Protein AF-A0A969D974-F1 (afdb_monomer)

Structure (mmCIF, N/CA/C/O backbone):
data_AF-A0A969D974-F1
#
_entry.id   AF-A0A969D974-F1
#
loop_
_atom_site.group_PDB
_atom_site.id
_atom_site.type_symbol
_atom_site.label_atom_id
_atom_site.label_alt_id
_atom_site.label_comp_id
_atom_site.label_asym_id
_atom_site.label_entity_id
_atom_site.label_seq_id
_atom_site.pdbx_PDB_ins_code
_atom_site.Cartn_x
_atom_site.Cartn_y
_atom_site.Cartn_z
_atom_site.occupancy
_atom_site.B_iso_or_equiv
_atom_site.auth_seq_id
_atom_site.auth_comp_id
_atom_site.auth_asym_id
_atom_site.auth_atom_id
_atom_site.pdbx_PDB_model_num
ATOM 1 N N . MET A 1 1 ? -6.755 -34.402 4.833 1.00 29.31 1 MET A N 1
ATOM 2 C CA . MET A 1 1 ? -7.052 -33.433 3.759 1.00 29.31 1 MET A CA 1
ATOM 3 C C . MET A 1 1 ? -7.904 -32.326 4.357 1.00 29.31 1 MET A C 1
ATOM 5 O O . MET A 1 1 ? -9.079 -32.544 4.607 1.00 29.31 1 MET A O 1
ATOM 9 N N . THR A 1 2 ? -7.303 -31.191 4.706 1.00 33.00 2 THR A N 1
ATOM 10 C CA . THR A 1 2 ? -8.016 -30.021 5.233 1.00 33.00 2 THR A CA 1
ATOM 11 C C . THR A 1 2 ? -8.574 -29.228 4.059 1.00 33.00 2 THR A C 1
ATOM 13 O O . THR A 1 2 ? -7.845 -28.552 3.340 1.00 33.00 2 THR A O 1
ATOM 16 N N . THR A 1 3 ? -9.877 -29.352 3.826 1.00 35.38 3 THR A N 1
ATOM 17 C CA . THR A 1 3 ? -10.608 -28.510 2.880 1.00 35.38 3 THR A CA 1
ATOM 18 C C . THR A 1 3 ? -10.554 -27.065 3.371 1.00 35.38 3 THR A C 1
ATOM 20 O O . THR A 1 3 ? -11.213 -26.712 4.349 1.00 35.38 3 THR A O 1
ATOM 23 N N . LEU A 1 4 ? -9.742 -26.233 2.715 1.00 35.84 4 LEU A N 1
ATOM 24 C CA . LEU A 1 4 ? -9.825 -24.778 2.840 1.00 35.84 4 LEU A CA 1
ATOM 25 C C . LEU A 1 4 ? -11.260 -24.363 2.492 1.00 35.84 4 LEU A C 1
ATOM 27 O O . LEU A 1 4 ? -11.732 -24.652 1.393 1.00 35.84 4 LEU A O 1
ATOM 31 N N . SER A 1 5 ? -11.961 -23.745 3.450 1.00 46.03 5 SER A N 1
ATOM 32 C CA . SER A 1 5 ? -13.340 -23.275 3.276 1.00 46.03 5 SER A CA 1
ATOM 33 C C . SER A 1 5 ? -13.453 -22.428 2.003 1.00 46.03 5 SER A C 1
ATOM 35 O O . SER A 1 5 ? -12.646 -21.523 1.770 1.00 46.03 5 SER A O 1
ATOM 37 N N . SER A 1 6 ? -14.475 -22.699 1.188 1.00 43.22 6 SER A N 1
ATOM 38 C CA . SER A 1 6 ? -14.829 -21.930 -0.012 1.00 43.22 6 SER A CA 1
ATOM 39 C C . SER A 1 6 ? -14.975 -20.427 0.252 1.00 43.22 6 SER A C 1
ATOM 41 O O . SER A 1 6 ? -14.781 -19.621 -0.658 1.00 43.22 6 SER A O 1
ATOM 43 N N . ASP A 1 7 ? -15.255 -20.042 1.498 1.00 39.34 7 ASP A N 1
ATOM 44 C CA . ASP A 1 7 ? -15.384 -18.649 1.917 1.00 39.34 7 ASP A CA 1
ATOM 45 C C . ASP A 1 7 ? -14.026 -17.971 2.081 1.00 39.34 7 ASP A C 1
ATOM 47 O O . ASP A 1 7 ? -13.895 -16.795 1.767 1.00 39.34 7 ASP A O 1
ATOM 51 N N . TYR A 1 8 ? -12.986 -18.709 2.475 1.00 39.62 8 TYR A N 1
ATOM 52 C CA . TYR A 1 8 ? -11.615 -18.199 2.522 1.00 39.62 8 TYR A CA 1
ATOM 53 C C . TYR A 1 8 ? -11.057 -17.970 1.109 1.00 39.62 8 TYR A C 1
ATOM 55 O O . TYR A 1 8 ? -10.414 -16.953 0.854 1.00 39.62 8 TYR A O 1
ATOM 63 N N . LEU A 1 9 ? -11.374 -18.860 0.160 1.00 39.12 9 LEU A N 1
ATOM 64 C CA . LEU A 1 9 ? -11.001 -18.705 -1.252 1.00 39.12 9 LEU A CA 1
ATOM 65 C C . LEU A 1 9 ? -11.771 -17.566 -1.945 1.00 39.12 9 LEU A C 1
ATOM 67 O O . LEU A 1 9 ? -11.155 -16.777 -2.661 1.00 39.12 9 LEU A O 1
ATOM 71 N N . ARG A 1 10 ? -13.077 -17.399 -1.676 1.00 40.22 10 ARG A N 1
ATOM 72 C CA . ARG A 1 10 ? -13.838 -16.211 -2.118 1.00 40.22 10 ARG A CA 1
ATOM 73 C C . ARG A 1 10 ? -13.353 -14.931 -1.451 1.00 40.22 10 ARG A C 1
ATOM 75 O O . ARG A 1 10 ? -13.295 -13.894 -2.104 1.00 40.22 10 ARG A O 1
ATOM 82 N N . MET A 1 11 ? -12.973 -14.995 -0.177 1.00 44.12 11 MET A N 1
ATOM 83 C CA . MET A 1 11 ? -12.395 -13.863 0.535 1.00 44.12 11 MET A CA 1
ATOM 84 C C . MET A 1 11 ? -11.094 -13.438 -0.150 1.00 44.12 11 MET A C 1
ATOM 86 O O . MET A 1 11 ? -10.990 -12.270 -0.496 1.00 44.12 11 MET A O 1
ATOM 90 N N . ILE A 1 12 ? -10.175 -14.358 -0.465 1.00 41.50 12 ILE A N 1
ATOM 91 C CA . ILE A 1 12 ? -8.932 -14.064 -1.206 1.00 41.50 12 ILE A CA 1
ATOM 92 C C . ILE A 1 12 ? -9.205 -13.511 -2.614 1.00 41.50 12 ILE A C 1
ATOM 94 O O . ILE A 1 12 ? -8.590 -12.524 -3.007 1.00 41.50 12 ILE A O 1
ATOM 98 N N . GLN A 1 13 ? -10.171 -14.057 -3.357 1.00 46.53 13 GLN A N 1
ATOM 99 C CA . GLN A 1 13 ? -10.555 -13.510 -4.669 1.00 46.53 13 GLN A CA 1
ATOM 100 C C . GLN A 1 13 ? -11.242 -12.132 -4.578 1.00 46.53 13 GLN A C 1
ATOM 102 O O . GLN A 1 13 ? -11.202 -11.362 -5.532 1.00 46.53 13 GLN A O 1
ATOM 107 N N . SER A 1 14 ? -11.819 -11.780 -3.424 1.00 53.25 14 SER A N 1
ATOM 108 C CA . SER A 1 14 ? -12.391 -10.452 -3.147 1.00 53.25 14 SER A CA 1
ATOM 109 C C . SER A 1 14 ? -11.388 -9.432 -2.581 1.00 53.25 14 SER A C 1
ATOM 111 O O . SER A 1 14 ? -11.767 -8.297 -2.289 1.00 53.25 14 SER A O 1
ATOM 113 N N . GLN A 1 15 ? -10.119 -9.812 -2.380 1.00 67.38 15 GLN A N 1
ATOM 114 C CA . GLN A 1 15 ? -9.146 -8.998 -1.639 1.00 67.38 15 GLN A CA 1
ATOM 115 C C . GLN A 1 15 ? -8.393 -7.967 -2.474 1.00 67.38 15 GLN A C 1
ATOM 117 O O . GLN A 1 15 ? -7.715 -7.135 -1.878 1.00 67.38 15 GLN A O 1
ATOM 122 N N . HIS A 1 16 ? -8.503 -7.972 -3.802 1.00 79.50 16 HIS A N 1
ATOM 123 C CA . HIS A 1 16 ? -7.844 -6.985 -4.656 1.00 79.50 16 HIS A CA 1
ATOM 124 C C . HIS A 1 16 ? -8.739 -6.560 -5.824 1.00 79.50 16 HIS A C 1
ATOM 126 O O . HIS A 1 16 ? -9.583 -7.312 -6.299 1.00 79.50 16 HIS A O 1
ATOM 132 N N . SER A 1 17 ? -8.525 -5.346 -6.318 1.00 87.56 17 SER A N 1
ATOM 133 C CA . SER A 1 17 ? -9.203 -4.770 -7.482 1.00 87.56 17 SER A CA 1
ATOM 134 C C . SER A 1 17 ? -8.244 -4.552 -8.659 1.00 87.56 17 SER A C 1
ATOM 136 O O . SER A 1 17 ? -8.507 -3.709 -9.516 1.00 87.56 17 SER A O 1
ATOM 138 N N . LEU A 1 18 ? -7.095 -5.241 -8.663 1.00 85.88 18 LEU A N 1
ATOM 139 C CA . LEU A 1 18 ? -6.148 -5.218 -9.779 1.00 85.88 18 LEU A CA 1
ATOM 140 C C . LEU A 1 18 ? -6.769 -5.824 -11.035 1.00 85.88 18 LEU A C 1
ATOM 142 O O . LEU A 1 18 ? -7.330 -6.918 -10.996 1.00 85.88 18 LEU A O 1
ATOM 146 N N . GLN A 1 19 ? -6.612 -5.120 -12.150 1.00 86.12 19 GLN A N 1
ATOM 147 C CA . GLN A 1 19 ? -7.017 -5.566 -13.479 1.00 86.12 19 GLN A CA 1
ATOM 148 C C . GLN A 1 19 ? -5.792 -5.847 -14.360 1.00 86.12 19 GLN A C 1
ATOM 150 O O . GLN A 1 19 ? -4.674 -5.440 -14.043 1.00 86.12 19 GLN A O 1
ATOM 155 N N . GLY A 1 20 ? -5.999 -6.494 -15.513 1.00 79.56 20 GLY A N 1
ATOM 156 C CA . GLY A 1 20 ? -4.931 -6.760 -16.491 1.00 79.56 20 GLY A CA 1
ATOM 157 C C . GLY A 1 20 ? -4.148 -5.505 -16.901 1.00 79.56 20 GLY A C 1
ATOM 158 O O . GLY A 1 20 ? -2.925 -5.543 -17.008 1.00 79.56 20 GLY A O 1
ATOM 159 N N . ALA A 1 21 ? -4.834 -4.367 -17.040 1.00 85.69 21 ALA A N 1
ATOM 160 C CA . ALA A 1 21 ? -4.200 -3.084 -17.340 1.00 85.69 21 ALA A CA 1
ATOM 161 C C . ALA A 1 21 ? -3.277 -2.587 -16.210 1.00 85.69 21 ALA A C 1
ATOM 163 O O . ALA A 1 21 ? -2.243 -1.984 -16.487 1.00 85.69 21 ALA A O 1
ATOM 164 N N . ASP A 1 22 ? -3.609 -2.869 -14.946 1.00 88.25 22 ASP A N 1
ATOM 165 C CA . ASP A 1 22 ? -2.771 -2.496 -13.801 1.00 88.25 22 ASP A CA 1
ATOM 166 C C . ASP A 1 22 ? -1.484 -3.329 -13.765 1.00 88.25 22 ASP A C 1
ATOM 168 O O . ASP A 1 22 ? -0.401 -2.795 -13.529 1.00 88.25 22 ASP A O 1
ATOM 172 N N . LEU A 1 23 ? -1.601 -4.631 -14.053 1.00 86.94 23 LEU A N 1
ATOM 173 C CA . LEU A 1 23 ? -0.469 -5.552 -14.181 1.00 86.94 23 LEU A CA 1
ATOM 174 C C . LEU A 1 23 ? 0.486 -5.092 -15.290 1.00 86.94 23 LEU A C 1
ATOM 176 O O . LEU A 1 23 ? 1.688 -4.948 -15.058 1.00 86.94 23 LEU A O 1
ATOM 180 N N . ALA A 1 24 ? -0.060 -4.803 -16.475 1.00 86.19 24 ALA A N 1
ATOM 181 C CA . ALA A 1 24 ? 0.709 -4.307 -17.611 1.00 86.19 24 ALA A CA 1
ATOM 182 C C . ALA A 1 24 ? 1.398 -2.971 -17.296 1.00 86.19 24 ALA A C 1
ATOM 184 O O . ALA A 1 24 ? 2.574 -2.797 -17.615 1.00 86.19 24 ALA A O 1
ATOM 185 N N . LEU A 1 25 ? 0.705 -2.053 -16.611 1.00 91.12 25 LEU A N 1
ATOM 186 C CA . LEU A 1 25 ? 1.273 -0.770 -16.204 1.00 91.12 25 LEU A CA 1
ATOM 187 C C . LEU A 1 25 ? 2.447 -0.945 -15.233 1.00 91.12 25 LEU A C 1
ATOM 189 O O . LEU A 1 25 ? 3.483 -0.320 -15.427 1.00 91.12 25 LEU A O 1
ATOM 193 N N . ILE A 1 26 ? 2.334 -1.809 -14.221 1.00 91.06 26 ILE A N 1
ATOM 194 C CA . ILE A 1 26 ? 3.439 -2.077 -13.283 1.00 91.06 26 ILE A CA 1
ATOM 195 C C . ILE A 1 26 ? 4.645 -2.676 -14.017 1.00 91.06 26 ILE A C 1
ATOM 197 O O . ILE A 1 26 ? 5.776 -2.260 -13.769 1.00 91.06 26 ILE A O 1
ATOM 201 N N . CYS A 1 27 ? 4.415 -3.602 -14.953 1.00 89.81 27 CYS A N 1
ATOM 202 C CA . CYS A 1 27 ? 5.487 -4.177 -15.767 1.00 89.81 27 CYS A CA 1
ATOM 203 C C . CYS A 1 27 ? 6.166 -3.114 -16.641 1.00 89.81 27 CYS A C 1
ATOM 205 O O . CYS A 1 27 ? 7.391 -3.059 -16.700 1.00 89.81 27 CYS A O 1
ATOM 207 N N . HIS A 1 28 ? 5.384 -2.238 -17.275 1.00 90.50 28 HIS A N 1
ATOM 208 C CA . HIS A 1 28 ? 5.914 -1.133 -18.069 1.00 90.50 28 HIS A CA 1
ATOM 209 C C . HIS A 1 28 ? 6.747 -0.167 -17.214 1.00 90.50 28 HIS A C 1
ATOM 211 O O . HIS A 1 28 ? 7.859 0.193 -17.591 1.00 90.50 28 HIS A O 1
ATOM 217 N N . LEU A 1 29 ? 6.252 0.205 -16.030 1.00 91.88 29 LEU A N 1
ATOM 218 C CA . LEU A 1 29 ? 6.981 1.064 -15.094 1.00 91.88 29 LEU A CA 1
ATOM 219 C C . LEU A 1 29 ? 8.310 0.437 -14.656 1.00 91.88 29 LEU A C 1
ATOM 221 O O . LEU A 1 29 ? 9.313 1.138 -14.575 1.00 91.88 29 LEU A O 1
ATOM 225 N N . ALA A 1 30 ? 8.341 -0.875 -14.423 1.00 89.69 30 ALA A N 1
ATOM 226 C CA . ALA A 1 30 ? 9.573 -1.584 -14.095 1.00 89.69 30 ALA A CA 1
ATOM 227 C C . ALA A 1 30 ? 10.590 -1.591 -15.247 1.00 89.69 30 ALA A C 1
ATOM 229 O O . ALA A 1 30 ? 11.791 -1.457 -15.009 1.00 89.69 30 ALA A O 1
ATOM 230 N N . GLN A 1 31 ? 10.121 -1.740 -16.489 1.00 86.81 31 GLN A N 1
ATOM 231 C CA . GLN A 1 31 ? 10.975 -1.696 -17.678 1.00 86.81 31 GLN A CA 1
ATOM 232 C C . GLN A 1 31 ? 11.602 -0.313 -17.876 1.00 86.81 31 GLN A C 1
ATOM 234 O O . GLN A 1 31 ? 12.786 -0.224 -18.182 1.00 86.81 31 GLN A O 1
ATOM 239 N N . VAL A 1 32 ? 10.833 0.760 -17.655 1.00 85.00 32 VAL A N 1
ATOM 240 C CA . VAL A 1 32 ? 11.334 2.145 -17.740 1.00 85.00 32 VAL A CA 1
ATOM 241 C C . VAL A 1 32 ? 12.456 2.406 -16.729 1.00 85.00 32 VAL A C 1
ATOM 243 O O . VAL A 1 32 ? 13.397 3.126 -17.044 1.00 85.00 32 VAL A O 1
ATOM 246 N N . GLU A 1 33 ? 12.400 1.785 -15.550 1.00 81.50 33 GLU A N 1
ATOM 247 C CA . GLU A 1 33 ? 13.450 1.879 -14.524 1.00 81.50 33 GLU A CA 1
ATOM 248 C C . GLU A 1 33 ? 14.662 0.966 -14.798 1.00 81.50 33 GLU A C 1
ATOM 250 O O . GLU A 1 33 ? 15.559 0.872 -13.965 1.00 81.50 33 GLU A O 1
ATOM 255 N N . GLY A 1 34 ? 14.705 0.267 -15.938 1.00 74.25 34 GLY A N 1
ATOM 256 C CA . GLY A 1 34 ? 15.829 -0.602 -16.296 1.00 74.25 34 GLY A CA 1
ATOM 257 C C . GLY A 1 34 ? 15.906 -1.884 -15.467 1.00 74.25 34 GLY A C 1
ATOM 258 O O . GLY A 1 34 ? 16.986 -2.453 -15.310 1.00 74.25 34 GLY A O 1
ATOM 259 N N . THR A 1 35 ? 14.778 -2.359 -14.926 1.00 71.19 35 THR A N 1
ATOM 260 C CA . THR A 1 35 ? 14.757 -3.612 -14.160 1.00 71.19 35 THR A CA 1
ATOM 261 C C . THR A 1 35 ? 15.228 -4.765 -15.068 1.00 71.19 35 THR A C 1
ATOM 263 O O . THR A 1 35 ? 14.584 -5.006 -16.091 1.00 71.19 35 THR A O 1
ATOM 266 N N . PRO A 1 36 ? 16.290 -5.522 -14.716 1.00 65.75 36 PRO A N 1
ATOM 267 C CA . PRO A 1 36 ? 16.976 -6.466 -15.616 1.00 65.75 36 PRO A CA 1
ATOM 268 C C . PRO A 1 36 ? 16.197 -7.768 -15.882 1.00 65.75 36 PRO A C 1
ATOM 270 O O . PRO A 1 36 ? 16.765 -8.796 -16.243 1.00 65.75 36 PRO A O 1
ATOM 273 N N . VAL A 1 37 ? 14.880 -7.768 -15.673 1.00 68.81 37 VAL A N 1
ATOM 274 C CA . VAL A 1 37 ? 14.045 -8.945 -15.891 1.00 68.81 37 VAL A CA 1
ATOM 275 C C . VAL A 1 37 ? 13.619 -8.976 -17.356 1.00 68.81 37 VAL A C 1
ATOM 277 O O . VAL A 1 37 ? 12.591 -8.419 -17.739 1.00 68.81 37 VAL A O 1
ATOM 280 N N . GLU A 1 38 ? 14.406 -9.672 -18.174 1.00 68.56 38 GLU A N 1
ATOM 281 C CA . GLU A 1 38 ? 14.012 -10.031 -19.539 1.00 68.56 38 GLU A CA 1
ATOM 282 C C . GLU A 1 38 ? 12.657 -10.748 -19.525 1.00 68.56 38 GLU A C 1
ATOM 284 O O . GLU A 1 38 ? 12.409 -11.604 -18.662 1.00 68.56 38 GLU A O 1
ATOM 289 N N . ASN A 1 39 ? 11.782 -10.371 -20.460 1.00 72.31 39 ASN A N 1
ATOM 290 C CA . ASN A 1 39 ? 10.409 -10.860 -20.587 1.00 72.31 39 ASN A CA 1
ATOM 291 C C . ASN A 1 39 ? 9.594 -10.767 -19.285 1.00 72.31 39 ASN A C 1
ATOM 293 O O . ASN A 1 39 ? 8.842 -11.677 -18.937 1.00 72.31 39 ASN A O 1
ATOM 297 N N . LEU A 1 40 ? 9.732 -9.653 -18.551 1.00 78.19 40 LEU A N 1
ATOM 298 C CA . LEU A 1 40 ? 9.031 -9.421 -17.283 1.00 78.19 40 LEU A CA 1
ATOM 299 C C . LEU A 1 40 ? 7.532 -9.737 -17.355 1.00 78.19 40 LEU A C 1
ATOM 301 O O . LEU A 1 40 ? 7.012 -10.373 -16.446 1.00 78.19 40 LEU A O 1
ATOM 305 N N . LEU A 1 41 ? 6.848 -9.341 -18.432 1.00 74.50 41 LEU A N 1
ATOM 306 C CA . LEU A 1 41 ? 5.412 -9.587 -18.569 1.00 74.50 41 LEU A CA 1
ATOM 307 C C . LEU A 1 41 ? 5.080 -11.088 -18.637 1.00 74.50 41 LEU A C 1
ATOM 309 O O . LEU A 1 41 ? 4.156 -11.532 -17.961 1.00 74.50 41 LEU A O 1
ATOM 313 N N . GLU A 1 42 ? 5.853 -11.871 -19.391 1.00 74.00 42 GLU A N 1
ATOM 314 C CA . GLU A 1 42 ? 5.687 -13.330 -19.487 1.00 74.00 42 GLU A CA 1
ATOM 315 C C . GLU A 1 42 ? 6.005 -14.003 -18.148 1.00 74.00 42 GLU A C 1
ATOM 317 O O . GLU A 1 42 ? 5.279 -14.882 -17.689 1.00 74.00 42 GLU A O 1
ATOM 322 N N . LYS A 1 43 ? 7.051 -13.537 -17.455 1.00 77.50 43 LYS A N 1
ATOM 323 C CA . LYS A 1 43 ? 7.405 -14.047 -16.125 1.00 77.50 43 LYS A CA 1
ATOM 324 C C . LYS A 1 43 ? 6.322 -13.751 -15.091 1.00 77.50 43 LYS A C 1
ATOM 326 O O . LYS A 1 43 ? 5.969 -14.648 -14.329 1.00 77.50 43 LYS A O 1
ATOM 331 N N . VAL A 1 44 ? 5.754 -12.544 -15.092 1.00 79.75 44 VAL A N 1
ATOM 332 C CA . VAL A 1 44 ? 4.686 -12.135 -14.163 1.00 79.75 44 VAL A CA 1
ATOM 333 C C . VAL A 1 44 ? 3.438 -13.010 -14.306 1.00 79.75 44 VAL A C 1
ATOM 335 O O . VAL A 1 44 ? 2.779 -13.271 -13.304 1.00 79.75 44 VAL A O 1
ATOM 338 N N . GLN A 1 45 ? 3.140 -13.540 -15.497 1.00 78.19 45 GLN A N 1
ATOM 339 C CA . GLN A 1 45 ? 2.023 -14.480 -15.684 1.00 78.19 45 GLN A CA 1
ATOM 340 C C . GLN A 1 45 ? 2.201 -15.794 -14.907 1.00 78.19 45 GLN A C 1
ATOM 342 O O . GLN A 1 45 ? 1.214 -16.420 -14.528 1.00 78.19 45 GLN A O 1
ATOM 347 N N . SER A 1 46 ? 3.446 -16.203 -14.649 1.00 82.06 46 SER A N 1
ATOM 348 C CA . SER A 1 46 ? 3.761 -17.398 -13.852 1.00 82.06 46 SER A CA 1
ATOM 349 C C . SER A 1 46 ? 3.834 -17.130 -12.344 1.00 82.06 46 SER A C 1
ATOM 351 O O . SER A 1 46 ? 3.927 -18.066 -11.548 1.00 82.06 46 SER A O 1
ATOM 353 N N . TRP A 1 47 ? 3.824 -15.859 -11.932 1.00 82.75 47 TRP A N 1
ATOM 354 C CA . TRP A 1 47 ? 3.994 -15.486 -10.535 1.00 82.75 47 TRP A CA 1
ATOM 355 C C . TRP A 1 47 ? 2.717 -15.684 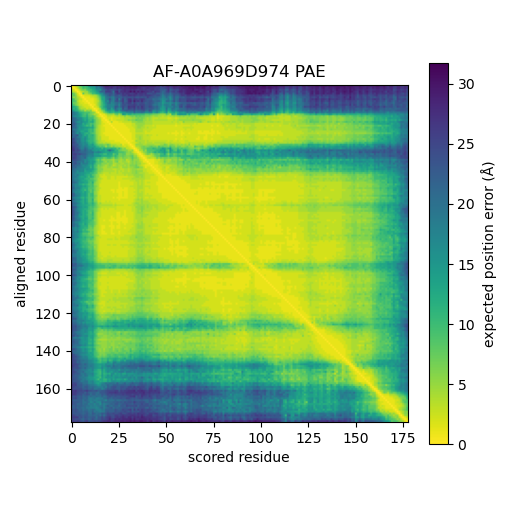-9.733 1.00 82.75 47 TRP A C 1
ATOM 357 O O . TRP A 1 47 ? 1.602 -15.407 -10.171 1.00 82.75 47 TRP A O 1
ATOM 367 N N . ARG A 1 48 ? 2.905 -16.086 -8.479 1.00 87.06 48 ARG A N 1
ATOM 368 C CA . ARG A 1 48 ? 1.854 -16.001 -7.468 1.00 87.06 48 ARG A CA 1
ATOM 369 C C . ARG A 1 48 ? 1.610 -14.537 -7.107 1.00 87.06 48 ARG A C 1
ATOM 371 O O . ARG A 1 48 ? 2.511 -13.700 -7.195 1.00 87.06 48 ARG A O 1
ATOM 378 N N . PHE A 1 49 ? 0.405 -14.239 -6.630 1.00 86.62 49 PHE A N 1
ATOM 379 C CA . PHE A 1 49 ? 0.010 -12.886 -6.236 1.00 86.62 49 PHE A CA 1
ATOM 380 C C . PHE A 1 49 ? 0.996 -12.249 -5.242 1.00 86.62 49 PHE A C 1
ATOM 382 O O . PHE A 1 49 ? 1.374 -11.090 -5.396 1.00 86.62 49 PHE A O 1
ATOM 389 N N . GLU A 1 50 ? 1.475 -13.011 -4.258 1.00 88.38 50 GLU A N 1
ATOM 390 C CA . GLU A 1 50 ? 2.410 -12.530 -3.239 1.00 88.38 50 GLU A CA 1
ATOM 391 C C . GLU A 1 50 ? 3.776 -12.163 -3.828 1.00 88.38 50 GLU A C 1
ATOM 393 O O . GLU A 1 50 ? 4.396 -11.196 -3.388 1.00 88.38 50 GLU A O 1
ATOM 398 N N . GLN A 1 51 ? 4.231 -12.903 -4.844 1.00 89.00 51 GLN A N 1
ATOM 399 C CA . GLN A 1 51 ? 5.477 -12.606 -5.553 1.00 89.00 51 GLN A CA 1
ATOM 400 C C . GLN A 1 51 ? 5.338 -11.300 -6.337 1.00 89.00 51 GLN A C 1
ATOM 402 O O . GLN A 1 51 ? 6.202 -10.429 -6.244 1.00 89.00 51 GLN A O 1
ATOM 407 N N . PHE A 1 52 ? 4.214 -11.120 -7.035 1.00 90.44 52 PHE A N 1
ATOM 408 C CA . PHE A 1 52 ? 3.931 -9.889 -7.769 1.00 90.44 52 PHE A CA 1
ATOM 409 C C . PHE A 1 52 ? 3.763 -8.669 -6.851 1.00 90.44 52 PHE A C 1
ATOM 411 O O . PHE A 1 52 ? 4.291 -7.590 -7.133 1.00 90.44 52 PHE A O 1
ATOM 418 N N . LEU A 1 53 ? 3.090 -8.836 -5.711 1.00 93.44 53 LEU A N 1
ATOM 419 C CA . LEU A 1 53 ? 3.006 -7.812 -4.671 1.00 93.44 53 LEU A CA 1
ATOM 420 C C . LEU A 1 53 ? 4.397 -7.464 -4.122 1.00 93.44 53 LEU A C 1
ATOM 422 O O . LEU A 1 53 ? 4.738 -6.286 -4.030 1.00 93.44 53 LEU A O 1
ATOM 426 N N . GLY A 1 54 ? 5.211 -8.470 -3.790 1.00 94.00 54 GLY A N 1
ATOM 427 C CA . GLY A 1 54 ? 6.576 -8.278 -3.300 1.00 94.00 54 GLY A CA 1
ATOM 428 C C . GLY A 1 54 ? 7.444 -7.502 -4.289 1.00 94.00 54 GLY A C 1
ATOM 429 O O . GLY A 1 54 ? 8.106 -6.541 -3.904 1.00 94.00 54 GLY A O 1
ATOM 430 N N . PHE A 1 55 ? 7.365 -7.852 -5.572 1.00 93.69 55 PHE A N 1
ATOM 431 C CA . PHE A 1 55 ? 8.025 -7.128 -6.654 1.00 93.69 55 PHE A CA 1
ATOM 432 C C . PHE A 1 55 ? 7.560 -5.671 -6.757 1.00 93.69 55 PHE A C 1
ATOM 434 O O . PHE A 1 55 ? 8.381 -4.758 -6.795 1.00 93.69 55 PHE A O 1
ATOM 441 N N . THR A 1 56 ? 6.247 -5.437 -6.749 1.00 95.62 56 THR A N 1
ATOM 442 C CA . THR A 1 56 ? 5.678 -4.085 -6.859 1.00 95.62 56 THR A CA 1
ATOM 443 C C . THR A 1 56 ? 6.107 -3.202 -5.686 1.00 95.62 56 THR A C 1
ATOM 445 O O . THR A 1 56 ? 6.454 -2.035 -5.872 1.00 95.62 56 THR A O 1
ATOM 448 N N . LEU A 1 57 ? 6.117 -3.757 -4.470 1.00 97.12 57 LEU A N 1
ATOM 449 C CA . LEU A 1 57 ? 6.588 -3.068 -3.270 1.00 97.12 57 LEU A CA 1
ATOM 450 C C . LEU A 1 57 ? 8.088 -2.789 -3.323 1.00 97.12 57 LEU A C 1
ATOM 452 O O . LEU A 1 57 ? 8.505 -1.694 -2.952 1.00 97.12 57 LEU A O 1
ATOM 456 N N . HIS A 1 58 ? 8.884 -3.751 -3.795 1.00 95.62 58 HIS A N 1
ATOM 457 C CA . HIS A 1 58 ? 10.312 -3.558 -4.007 1.00 95.62 58 HIS A CA 1
ATOM 458 C C . HIS A 1 58 ? 10.548 -2.387 -4.962 1.00 95.62 58 HIS A C 1
ATOM 460 O O . HIS A 1 58 ? 11.189 -1.420 -4.564 1.00 95.62 58 HIS A O 1
ATOM 466 N N . LEU A 1 59 ? 9.930 -2.411 -6.147 1.00 95.00 59 LEU A N 1
ATOM 467 C CA . LEU A 1 59 ? 10.037 -1.340 -7.135 1.00 95.00 59 LEU A CA 1
ATOM 468 C C . LEU A 1 59 ? 9.594 0.014 -6.567 1.00 95.00 59 LEU A C 1
ATOM 470 O O . LEU A 1 59 ? 10.259 1.017 -6.786 1.00 95.00 59 LEU A O 1
ATOM 474 N N . PHE A 1 60 ? 8.503 0.063 -5.799 1.00 97.56 60 PHE A N 1
ATOM 475 C CA . PHE A 1 60 ? 8.041 1.294 -5.150 1.00 97.56 60 PHE A CA 1
ATOM 476 C C . PHE A 1 60 ? 9.078 1.883 -4.178 1.00 97.56 60 PHE A C 1
ATOM 478 O O . PHE A 1 60 ? 9.225 3.106 -4.095 1.00 97.56 60 PHE A O 1
ATOM 485 N N . ILE A 1 61 ? 9.789 1.028 -3.441 1.00 96.50 61 ILE A N 1
ATOM 486 C CA . ILE A 1 6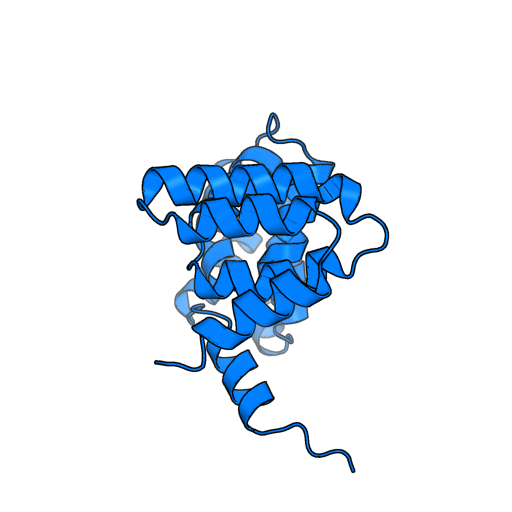1 ? 10.817 1.446 -2.485 1.00 96.50 61 ILE A CA 1
ATOM 487 C C . ILE A 1 61 ? 12.102 1.867 -3.210 1.00 96.50 61 ILE A C 1
ATOM 489 O O . ILE A 1 61 ? 12.700 2.869 -2.822 1.00 96.50 61 ILE A O 1
ATOM 493 N N . THR A 1 62 ? 12.522 1.119 -4.234 1.00 94.56 62 THR A N 1
ATOM 494 C CA . THR A 1 62 ? 13.863 1.231 -4.832 1.00 94.56 62 THR A CA 1
ATOM 495 C C . THR A 1 62 ? 13.940 2.079 -6.093 1.00 94.56 62 THR A C 1
ATOM 497 O O . THR A 1 62 ? 15.026 2.553 -6.401 1.00 94.56 62 THR A O 1
ATOM 500 N N . THR A 1 63 ? 12.824 2.319 -6.794 1.00 93.81 63 THR A N 1
ATOM 501 C CA . THR A 1 63 ? 12.788 3.206 -7.972 1.00 93.81 63 THR A CA 1
ATOM 502 C C . THR A 1 63 ? 13.415 4.555 -7.646 1.00 93.81 63 THR A C 1
ATOM 504 O O . THR A 1 63 ? 13.103 5.146 -6.608 1.00 93.81 63 THR A O 1
ATOM 507 N N . GLU A 1 64 ? 14.271 5.071 -8.523 1.00 92.12 64 GLU A N 1
ATOM 508 C CA . GLU A 1 64 ? 14.868 6.398 -8.351 1.00 92.12 64 GLU A CA 1
ATOM 509 C C . GLU A 1 64 ? 13.933 7.492 -8.872 1.00 92.12 64 GLU A C 1
ATOM 511 O O . GLU A 1 64 ? 13.920 8.607 -8.346 1.00 92.12 64 GLU A O 1
ATOM 516 N N . SER A 1 65 ? 13.067 7.159 -9.835 1.00 95.19 65 SER A N 1
ATOM 517 C CA . SER A 1 65 ? 12.113 8.087 -10.432 1.00 95.19 65 SER A CA 1
ATOM 518 C C . SER A 1 65 ? 10.958 8.446 -9.487 1.00 95.19 65 SER A C 1
ATOM 520 O O . SER A 1 65 ? 10.082 7.619 -9.191 1.00 95.19 65 SER A O 1
ATOM 522 N N . PRO A 1 66 ? 10.829 9.726 -9.078 1.00 95.12 66 PRO A N 1
ATOM 523 C CA . PRO A 1 66 ? 9.690 10.171 -8.277 1.00 95.12 66 PRO A CA 1
ATOM 524 C C . PRO A 1 66 ? 8.357 9.968 -9.005 1.00 95.12 66 PRO A C 1
ATOM 526 O O . PRO A 1 66 ? 7.337 9.674 -8.380 1.00 95.12 66 PRO A O 1
ATOM 529 N N . ARG A 1 67 ? 8.360 10.096 -10.339 1.00 96.06 67 ARG A N 1
ATOM 530 C CA . ARG A 1 67 ? 7.167 9.929 -11.173 1.00 96.06 67 ARG A CA 1
ATOM 531 C C . ARG A 1 67 ? 6.689 8.478 -11.176 1.00 96.06 67 ARG A C 1
ATOM 533 O O . ARG A 1 67 ? 5.484 8.254 -11.056 1.00 96.06 67 ARG A O 1
ATOM 540 N N . VAL A 1 68 ? 7.599 7.512 -11.304 1.00 95.31 68 VAL A N 1
ATOM 541 C CA . VAL A 1 68 ? 7.258 6.082 -11.231 1.00 95.31 68 VAL A CA 1
ATOM 542 C C . VAL A 1 68 ? 6.752 5.743 -9.835 1.00 95.31 68 VAL A C 1
ATOM 544 O O . VAL A 1 68 ? 5.672 5.168 -9.701 1.00 95.31 68 VAL A O 1
ATOM 547 N N . ARG A 1 69 ? 7.433 6.221 -8.788 1.00 97.00 69 ARG A N 1
ATOM 548 C CA . ARG A 1 69 ? 7.007 6.014 -7.398 1.00 97.00 69 ARG A CA 1
ATOM 549 C C . ARG A 1 69 ? 5.580 6.494 -7.128 1.00 97.00 69 ARG A C 1
ATOM 551 O O . ARG A 1 69 ? 4.799 5.788 -6.494 1.00 97.00 69 ARG A O 1
ATOM 558 N N . VAL A 1 70 ? 5.218 7.681 -7.621 1.00 97.88 70 VAL A N 1
ATOM 559 C CA . VAL A 1 70 ? 3.856 8.226 -7.487 1.00 97.88 70 VAL A CA 1
ATOM 560 C C . VAL A 1 70 ? 2.830 7.367 -8.226 1.00 97.88 70 VAL A C 1
ATOM 562 O O . VAL A 1 70 ? 1.725 7.180 -7.720 1.00 97.88 70 VAL A O 1
ATOM 565 N N . GLN A 1 71 ? 3.164 6.851 -9.411 1.00 97.19 71 GLN A N 1
ATOM 566 C CA . GLN A 1 71 ? 2.262 5.974 -10.161 1.00 97.19 71 GLN A CA 1
ATOM 567 C C . GLN A 1 71 ? 2.050 4.642 -9.440 1.00 97.19 71 GLN A C 1
ATOM 569 O O . GLN A 1 71 ? 0.905 4.239 -9.256 1.00 97.19 71 GLN A O 1
ATOM 574 N N . LEU A 1 72 ? 3.120 4.023 -8.937 1.00 97.38 72 LEU A N 1
ATOM 575 C CA . LEU A 1 72 ? 3.030 2.800 -8.139 1.00 97.38 72 LEU A CA 1
ATOM 576 C C . LEU A 1 72 ? 2.192 3.020 -6.877 1.00 97.38 72 LEU A C 1
ATOM 578 O O . LEU A 1 72 ? 1.280 2.242 -6.618 1.00 97.38 72 LEU A O 1
ATOM 582 N N . ALA A 1 73 ? 2.403 4.125 -6.154 1.00 97.88 73 ALA A N 1
ATOM 583 C CA . ALA A 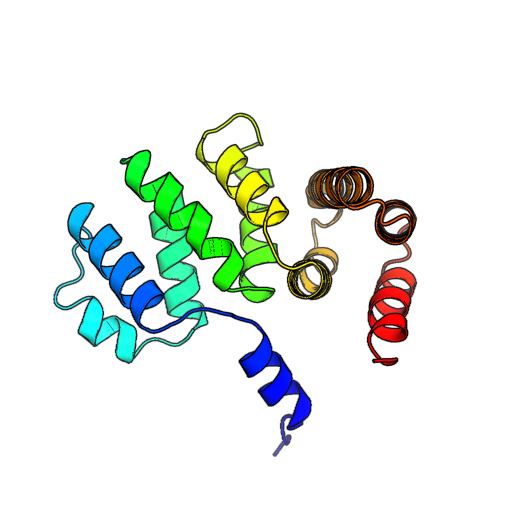1 73 ? 1.616 4.468 -4.967 1.00 97.88 73 ALA A CA 1
ATOM 584 C C . ALA A 1 73 ? 0.101 4.521 -5.241 1.00 97.88 73 ALA A C 1
ATOM 586 O O . ALA A 1 73 ? -0.699 4.100 -4.412 1.00 97.88 73 ALA A O 1
ATOM 587 N N . LYS A 1 74 ? -0.316 4.997 -6.421 1.00 97.19 74 LYS A N 1
ATOM 588 C CA . LYS A 1 74 ? -1.738 5.017 -6.811 1.00 97.19 74 LYS A CA 1
ATOM 589 C C . LYS A 1 74 ? -2.311 3.618 -7.059 1.00 97.19 74 LYS A C 1
ATOM 591 O O . LYS A 1 74 ? -3.520 3.438 -6.945 1.00 97.19 74 LYS A O 1
ATOM 596 N N . LEU A 1 75 ? -1.467 2.646 -7.399 1.00 96.56 75 LEU A N 1
ATOM 597 C CA . LEU A 1 75 ? -1.863 1.263 -7.670 1.00 96.56 75 LEU A CA 1
ATOM 598 C C . LEU A 1 75 ? -1.854 0.393 -6.412 1.00 96.56 75 LEU A C 1
ATOM 600 O O . LEU A 1 75 ? -2.651 -0.537 -6.330 1.00 96.56 75 LEU A O 1
ATOM 604 N N . LEU A 1 76 ? -1.019 0.702 -5.413 1.00 97.06 76 LEU A N 1
ATOM 605 C CA . LEU A 1 76 ? -0.919 -0.084 -4.174 1.00 97.06 76 LEU A CA 1
ATOM 606 C C . LEU A 1 76 ? -2.282 -0.346 -3.497 1.00 97.06 76 LEU A C 1
ATOM 608 O O . LEU A 1 76 ? -2.536 -1.501 -3.161 1.00 97.06 76 LEU A O 1
ATOM 612 N N . PRO A 1 77 ? -3.215 0.622 -3.371 1.00 96.06 77 PRO A N 1
ATOM 613 C CA . PRO A 1 77 ? -4.540 0.362 -2.801 1.00 96.06 77 PRO A CA 1
ATOM 614 C C . PRO A 1 77 ? -5.332 -0.747 -3.504 1.00 96.06 77 PRO A C 1
ATOM 616 O O . PRO A 1 77 ? -6.144 -1.416 -2.864 1.00 96.06 77 PRO A O 1
ATOM 619 N N . LYS A 1 78 ? -5.083 -0.976 -4.801 1.00 94.50 78 LYS A N 1
ATOM 620 C CA . LYS A 1 78 ? -5.759 -2.012 -5.589 1.00 94.50 78 LYS A CA 1
ATOM 621 C C . LYS A 1 78 ? -5.340 -3.426 -5.205 1.00 94.50 78 LYS A C 1
ATOM 623 O O . LYS A 1 78 ? -6.090 -4.347 -5.490 1.00 94.50 78 LYS A O 1
ATOM 628 N N . PHE A 1 79 ? -4.212 -3.618 -4.519 1.00 93.31 79 PHE A N 1
ATOM 629 C CA . PHE A 1 79 ? -3.848 -4.911 -3.918 1.00 93.31 79 PHE A CA 1
ATOM 630 C C . PHE A 1 79 ? -4.700 -5.248 -2.678 1.00 93.31 79 PHE A C 1
ATOM 632 O O . PHE A 1 79 ? -4.566 -6.337 -2.122 1.00 93.31 79 PHE A O 1
ATOM 639 N N . GLY A 1 80 ? -5.547 -4.305 -2.237 1.00 92.25 80 GLY A N 1
ATOM 640 C CA . GLY A 1 80 ? -6.452 -4.409 -1.097 1.00 92.25 80 GLY A CA 1
ATOM 641 C C . GLY A 1 80 ? -5.775 -4.906 0.177 1.00 92.25 80 GLY A C 1
ATOM 642 O O . GLY A 1 80 ? -4.677 -4.459 0.492 1.00 92.25 80 GLY A O 1
ATOM 643 N N . SER A 1 81 ? -6.420 -5.758 0.976 1.00 90.69 81 SER A N 1
ATOM 644 C CA . SER A 1 81 ? -5.964 -6.005 2.359 1.00 90.69 81 SER A CA 1
ATOM 645 C C . SER A 1 81 ? -4.534 -6.544 2.455 1.00 90.69 81 SER A C 1
ATOM 647 O O . SER A 1 81 ? -3.842 -6.283 3.438 1.00 90.69 81 SER A O 1
ATOM 649 N N . SER A 1 82 ? -4.064 -7.242 1.421 1.00 91.12 82 SER A N 1
ATOM 650 C CA . SER A 1 82 ? -2.746 -7.877 1.383 1.00 91.12 82 SER A CA 1
ATOM 651 C C . SER A 1 82 ? -1.582 -6.882 1.422 1.00 91.12 82 SER A C 1
ATOM 653 O O . SER A 1 82 ? -0.508 -7.226 1.913 1.00 91.12 82 SER A O 1
ATOM 655 N N . VAL A 1 83 ? -1.772 -5.637 0.962 1.00 95.00 83 VAL A N 1
ATOM 656 C CA . VAL A 1 83 ? -0.702 -4.620 0.985 1.00 95.00 83 VAL A CA 1
ATOM 657 C C . VAL A 1 83 ? -0.620 -3.856 2.311 1.00 95.00 83 VAL A C 1
ATOM 659 O O . VAL A 1 83 ? 0.419 -3.268 2.605 1.00 95.00 83 VAL A O 1
ATOM 662 N N . VAL A 1 84 ? -1.681 -3.862 3.130 1.00 93.31 84 VAL A N 1
ATOM 663 C CA . VAL A 1 84 ? -1.804 -2.991 4.320 1.00 93.31 84 VAL A CA 1
ATOM 664 C C . VAL A 1 84 ? -0.621 -3.164 5.264 1.00 93.31 84 VAL A C 1
ATOM 666 O O . VAL A 1 84 ? 0.037 -2.187 5.618 1.00 93.31 84 VAL A O 1
ATOM 669 N N . ARG A 1 85 ? -0.300 -4.412 5.626 1.00 92.44 85 ARG A N 1
ATOM 670 C CA . ARG A 1 85 ? 0.818 -4.717 6.529 1.00 92.44 85 ARG A CA 1
ATOM 671 C C . ARG A 1 85 ? 2.142 -4.177 5.995 1.00 92.44 85 ARG A C 1
ATOM 673 O O . ARG A 1 85 ? 2.920 -3.600 6.753 1.00 92.44 85 ARG A O 1
ATOM 680 N N . SER A 1 86 ? 2.397 -4.351 4.702 1.00 95.25 86 SER A N 1
ATOM 681 C CA . SER A 1 86 ? 3.615 -3.856 4.064 1.00 95.25 86 SER A CA 1
ATOM 682 C C . SER A 1 86 ? 3.662 -2.333 4.053 1.00 95.25 86 SER A C 1
ATOM 684 O O . SER A 1 86 ? 4.691 -1.762 4.396 1.00 95.25 86 SER A O 1
ATOM 686 N N . LEU A 1 87 ? 2.550 -1.662 3.743 1.00 96.00 87 LEU A N 1
ATOM 687 C CA . LEU A 1 87 ? 2.481 -0.203 3.775 1.00 96.00 87 LEU A CA 1
ATOM 688 C C . LEU A 1 87 ? 2.721 0.356 5.181 1.00 96.00 87 LEU A C 1
ATOM 690 O O . LEU A 1 87 ? 3.486 1.304 5.322 1.00 96.00 87 LEU A O 1
ATOM 694 N N . VAL A 1 88 ? 2.140 -0.249 6.223 1.00 93.56 88 VAL A N 1
ATOM 695 C CA . VAL A 1 88 ? 2.382 0.160 7.619 1.00 93.56 88 VAL A CA 1
ATOM 696 C C . VAL A 1 88 ? 3.866 0.032 7.971 1.00 93.56 88 VAL A C 1
ATOM 698 O O . VAL A 1 88 ? 4.455 0.977 8.498 1.00 93.56 88 VAL A O 1
ATOM 701 N N . LYS A 1 89 ? 4.500 -1.091 7.610 1.00 93.88 89 LYS A N 1
ATOM 702 C CA . LYS A 1 89 ? 5.947 -1.284 7.801 1.00 93.88 89 LYS A CA 1
ATOM 703 C C . LYS A 1 89 ? 6.771 -0.244 7.044 1.00 93.88 89 LYS A C 1
ATOM 705 O O . LYS A 1 89 ? 7.726 0.293 7.594 1.00 93.88 89 LYS A O 1
ATOM 710 N N . ILE A 1 90 ? 6.403 0.075 5.805 1.00 95.88 90 ILE A N 1
ATOM 711 C CA . ILE A 1 90 ? 7.103 1.088 5.007 1.00 95.88 90 ILE A CA 1
ATOM 712 C C . ILE A 1 90 ? 6.984 2.470 5.657 1.00 95.88 90 ILE A C 1
ATOM 714 O O . ILE A 1 90 ? 7.993 3.158 5.789 1.00 95.88 90 ILE A O 1
ATOM 718 N N . VAL A 1 91 ? 5.789 2.871 6.105 1.00 94.56 91 VAL A N 1
ATOM 719 C CA . VAL A 1 91 ? 5.598 4.150 6.812 1.00 94.56 91 VAL A CA 1
ATOM 720 C C . VAL A 1 91 ? 6.450 4.201 8.079 1.00 94.56 91 VAL A C 1
ATOM 722 O O . VAL A 1 91 ? 7.083 5.223 8.341 1.00 94.56 91 VAL A O 1
ATOM 725 N N . TYR A 1 92 ? 6.514 3.100 8.829 1.00 92.31 92 TYR A N 1
ATOM 726 C CA . TYR A 1 92 ? 7.353 2.991 10.019 1.00 92.31 92 TYR A CA 1
ATOM 727 C C . TYR A 1 92 ? 8.844 3.162 9.696 1.00 92.31 92 TYR A C 1
ATOM 729 O O . TYR A 1 92 ? 9.503 4.024 10.275 1.00 92.31 92 TYR A O 1
ATOM 737 N N . HIS A 1 93 ? 9.369 2.394 8.738 1.00 93.75 93 HIS A N 1
ATOM 738 C CA . HIS A 1 93 ? 10.796 2.403 8.408 1.00 93.75 93 HIS A CA 1
ATOM 739 C C . HIS A 1 93 ? 11.254 3.706 7.748 1.00 93.75 93 HIS A C 1
ATOM 741 O O . HIS A 1 93 ? 12.297 4.248 8.107 1.00 93.75 93 HIS A O 1
ATOM 747 N N . PHE A 1 94 ? 10.480 4.231 6.797 1.00 90.94 94 PHE A N 1
ATOM 748 C CA . PHE A 1 94 ? 10.873 5.403 6.015 1.00 90.94 94 PHE A CA 1
ATOM 749 C C . PHE A 1 94 ? 10.408 6.728 6.629 1.00 90.94 94 PHE A C 1
ATOM 751 O O . PHE A 1 94 ? 10.823 7.784 6.151 1.00 90.94 94 PHE A O 1
ATOM 758 N N . LYS A 1 95 ? 9.597 6.684 7.696 1.00 87.75 95 LYS A N 1
ATOM 759 C CA . LYS A 1 95 ? 8.935 7.818 8.363 1.00 87.75 95 LYS A CA 1
ATOM 760 C C . LYS A 1 95 ? 8.030 8.646 7.423 1.00 87.75 95 LYS A C 1
ATOM 762 O O . LYS A 1 95 ? 8.342 8.831 6.247 1.00 87.75 95 LYS A O 1
ATOM 767 N N . PRO A 1 96 ? 6.948 9.272 7.923 1.00 80.81 96 PRO A N 1
ATOM 768 C CA . PRO A 1 96 ? 6.093 10.163 7.121 1.00 80.81 96 PRO A CA 1
ATOM 769 C C . PRO A 1 96 ? 6.773 11.427 6.563 1.00 80.81 96 PRO A C 1
ATOM 771 O O . PRO A 1 96 ? 6.125 12.241 5.913 1.00 80.81 96 PRO A O 1
ATOM 774 N N . THR A 1 97 ? 8.057 11.660 6.834 1.00 83.50 97 THR A N 1
ATOM 775 C CA . THR A 1 97 ? 8.807 12.812 6.315 1.00 83.50 97 THR A CA 1
ATOM 776 C C . THR A 1 97 ? 9.468 12.525 4.968 1.00 83.50 97 THR A C 1
ATOM 778 O O . THR A 1 97 ? 9.595 13.448 4.157 1.00 83.50 97 THR A O 1
ATOM 781 N N . SER A 1 98 ? 9.825 11.267 4.689 1.00 93.94 98 SER A N 1
ATOM 782 C CA . SER A 1 98 ? 10.425 10.863 3.414 1.00 93.94 98 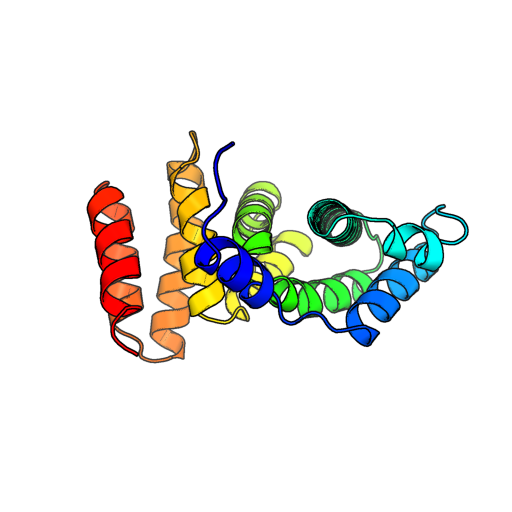SER A CA 1
ATOM 783 C C . SER A 1 98 ? 9.388 10.761 2.293 1.00 93.94 98 SER A C 1
ATOM 785 O O . SER A 1 98 ? 8.193 10.582 2.533 1.00 93.94 98 SER A O 1
ATOM 787 N N . ALA A 1 99 ? 9.840 10.832 1.037 1.00 94.00 99 ALA A N 1
ATOM 788 C CA . ALA A 1 99 ? 8.958 10.669 -0.119 1.00 94.00 99 ALA A CA 1
ATOM 789 C C . ALA A 1 99 ? 8.257 9.296 -0.131 1.00 94.00 99 ALA A C 1
ATOM 791 O O . ALA A 1 99 ? 7.058 9.221 -0.397 1.00 94.00 99 ALA A O 1
ATOM 792 N N . VAL A 1 100 ? 8.987 8.224 0.199 1.00 96.31 100 VAL A N 1
ATOM 793 C CA . VAL A 1 100 ? 8.459 6.850 0.260 1.00 96.31 100 VAL A CA 1
ATOM 794 C C . VAL A 1 100 ? 7.412 6.728 1.367 1.00 96.31 100 VAL A C 1
ATOM 796 O O . VAL A 1 100 ? 6.297 6.280 1.105 1.00 96.31 100 VAL A O 1
ATOM 799 N N . GLY A 1 101 ? 7.723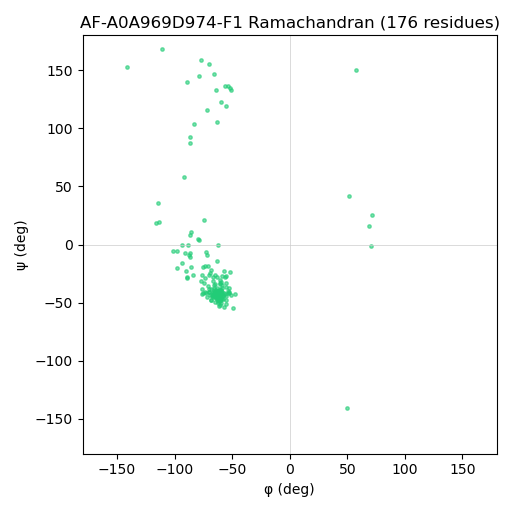 7.192 2.582 1.00 95.31 101 GLY A N 1
ATOM 800 C CA . GLY A 1 101 ? 6.797 7.123 3.712 1.00 95.31 101 GLY A CA 1
ATOM 801 C C . GLY A 1 101 ? 5.531 7.956 3.496 1.00 95.31 101 GLY A C 1
ATOM 802 O O . GLY A 1 101 ? 4.433 7.459 3.740 1.00 95.31 101 GLY A O 1
ATOM 803 N N . LYS A 1 102 ? 5.649 9.173 2.940 1.00 95.50 102 LYS A N 1
ATOM 804 C CA . LYS A 1 102 ? 4.492 10.012 2.565 1.00 95.50 102 LYS A CA 1
ATOM 805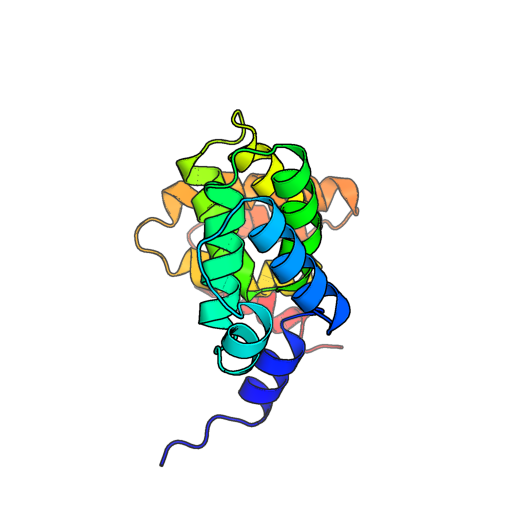 C C . LYS A 1 102 ? 3.575 9.316 1.566 1.00 95.50 102 LYS A C 1
ATOM 807 O O . LYS A 1 102 ? 2.357 9.328 1.732 1.00 95.50 102 LYS A O 1
ATOM 812 N N . LEU A 1 103 ? 4.143 8.717 0.520 1.00 97.69 103 LEU A N 1
ATOM 813 C CA . LEU A 1 103 ? 3.362 8.026 -0.506 1.00 97.69 103 LEU A CA 1
ATOM 814 C C . LEU A 1 103 ? 2.745 6.726 0.016 1.00 97.69 103 LEU A C 1
ATOM 816 O O . LEU A 1 103 ? 1.607 6.425 -0.339 1.00 97.69 103 LEU A O 1
ATOM 820 N N . ALA A 1 104 ? 3.436 5.993 0.890 1.00 97.06 104 ALA A N 1
ATOM 821 C CA . ALA A 1 104 ? 2.888 4.807 1.540 1.00 97.06 104 ALA A CA 1
ATOM 822 C C . ALA A 1 104 ? 1.712 5.163 2.464 1.00 97.06 104 ALA A C 1
ATOM 824 O O . ALA A 1 104 ? 0.663 4.528 2.384 1.00 97.06 104 ALA A O 1
ATOM 825 N N . GLN A 1 105 ? 1.839 6.231 3.259 1.00 94.81 105 GLN A N 1
ATOM 826 C CA . GLN A 1 105 ? 0.744 6.742 4.087 1.00 94.81 105 GLN A CA 1
ATOM 827 C C . GLN A 1 105 ? -0.430 7.211 3.223 1.00 94.81 105 GLN A C 1
ATOM 829 O O . GLN A 1 105 ? -1.573 6.842 3.467 1.00 94.81 105 GLN A O 1
ATOM 834 N N . LYS A 1 106 ? -0.157 7.957 2.147 1.00 94.69 106 LYS A N 1
ATOM 835 C CA . LYS A 1 106 ? -1.202 8.355 1.201 1.00 94.69 106 LYS A CA 1
ATOM 836 C C . LYS A 1 106 ? -1.891 7.137 0.581 1.00 94.69 106 LYS A C 1
ATOM 838 O O . LYS A 1 106 ? -3.107 7.155 0.429 1.00 94.69 106 LYS A O 1
ATOM 843 N N . SER A 1 107 ? -1.145 6.085 0.251 1.00 95.88 107 SER A N 1
ATOM 844 C CA . SER A 1 107 ? -1.709 4.836 -0.272 1.00 95.88 107 SER A CA 1
ATOM 845 C C . SER A 1 107 ? -2.639 4.194 0.756 1.00 95.88 107 SER A C 1
ATOM 847 O O . SER A 1 107 ? -3.783 3.906 0.415 1.00 95.88 107 SER A O 1
ATOM 849 N N . LEU A 1 108 ? -2.200 4.068 2.018 1.00 93.56 108 LEU A N 1
ATOM 850 C CA . LEU A 1 108 ? -3.042 3.597 3.123 1.00 93.56 108 LEU A CA 1
ATOM 851 C C . LEU A 1 108 ? -4.325 4.406 3.229 1.00 93.56 108 LEU A C 1
ATOM 853 O O . LEU A 1 108 ? -5.373 3.793 3.356 1.00 93.56 108 LEU A O 1
ATOM 857 N N . HIS A 1 109 ? -4.266 5.729 3.081 1.00 91.50 109 HIS A N 1
ATOM 858 C CA . HIS A 1 109 ? -5.426 6.617 3.141 1.00 91.50 109 HIS A CA 1
ATOM 859 C C . HIS A 1 109 ? -6.443 6.455 2.010 1.00 91.50 109 HIS A C 1
ATOM 861 O O . HIS A 1 109 ? -7.633 6.668 2.221 1.00 91.50 109 HIS A O 1
ATOM 867 N N . HIS A 1 110 ? -6.017 6.008 0.830 1.00 91.88 110 HIS A N 1
ATOM 868 C CA . HIS A 1 110 ? -6.917 5.819 -0.315 1.00 91.88 110 HIS A CA 1
ATOM 869 C C . HIS A 1 110 ? -7.476 4.392 -0.423 1.00 91.88 110 HIS A C 1
ATOM 871 O O . HIS A 1 110 ? -8.247 4.099 -1.333 1.00 91.88 110 HIS A O 1
ATOM 877 N N . MET A 1 111 ? -7.112 3.481 0.484 1.00 90.31 111 MET A N 1
ATOM 878 C CA . MET A 1 111 ? -7.649 2.117 0.469 1.00 90.31 111 MET A CA 1
ATOM 879 C C . MET A 1 111 ? -9.158 2.074 0.758 1.00 90.31 111 MET A C 1
ATOM 881 O O . MET A 1 111 ? -9.650 2.842 1.590 1.00 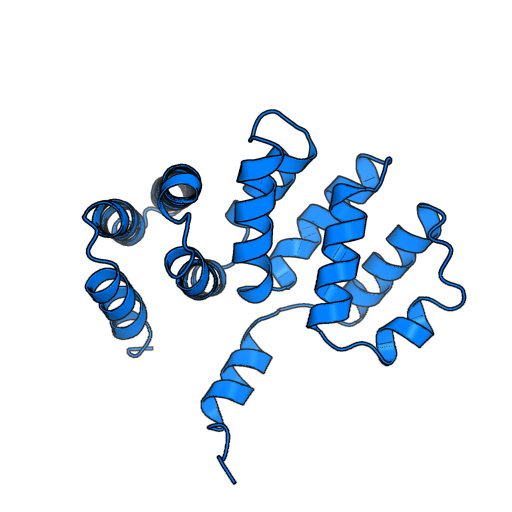90.31 111 MET A O 1
ATOM 885 N N . PRO A 1 112 ? -9.914 1.139 0.165 1.00 87.62 112 PRO A N 1
ATOM 886 C CA . PRO A 1 112 ? -11.268 0.855 0.623 1.00 87.62 112 PRO A CA 1
ATOM 887 C C . PRO A 1 112 ? -11.257 0.478 2.108 1.00 87.62 112 PRO A C 1
ATOM 889 O O . PRO A 1 112 ? -10.404 -0.302 2.540 1.00 87.62 112 PRO A O 1
ATOM 892 N N . LEU A 1 113 ? -12.203 1.009 2.889 1.00 82.94 113 LEU A N 1
ATOM 893 C CA . LEU A 1 113 ? -12.213 0.811 4.340 1.00 82.94 113 LEU A CA 1
ATOM 894 C C . LEU A 1 113 ? -12.229 -0.673 4.725 1.00 82.94 113 LEU A C 1
ATOM 896 O O . LEU A 1 113 ? -11.467 -1.093 5.591 1.00 82.94 113 LEU A O 1
ATOM 900 N N . LYS A 1 114 ? -13.042 -1.480 4.035 1.00 81.69 114 LYS A N 1
ATOM 901 C CA . LYS A 1 114 ? -13.107 -2.933 4.242 1.00 81.69 114 LYS A CA 1
ATOM 902 C C . LYS A 1 114 ? -11.728 -3.587 4.097 1.00 81.69 114 LYS A C 1
ATOM 904 O O . LYS A 1 114 ? -11.313 -4.352 4.964 1.00 81.69 114 LYS A O 1
ATOM 909 N N . SER A 1 115 ? -10.998 -3.247 3.036 1.00 86.38 115 SER A N 1
ATOM 910 C CA . SER A 1 115 ? -9.651 -3.765 2.782 1.00 86.38 115 SER A CA 1
ATOM 911 C C . SER A 1 115 ? -8.658 -3.315 3.850 1.00 86.38 115 SER A C 1
ATOM 913 O O . SER A 1 115 ? -7.850 -4.123 4.305 1.00 86.38 115 SER A O 1
ATOM 915 N N . LEU A 1 116 ? -8.740 -2.052 4.283 1.00 86.56 116 LEU A N 1
ATOM 916 C CA . LEU A 1 116 ? -7.912 -1.528 5.367 1.00 86.56 116 LEU A CA 1
ATOM 917 C C . LEU A 1 116 ? -8.162 -2.300 6.669 1.00 86.56 116 LEU A C 1
ATOM 919 O O . LEU A 1 116 ? -7.218 -2.816 7.256 1.00 86.56 116 LEU A O 1
ATOM 923 N N . MET A 1 117 ? -9.422 -2.443 7.084 1.00 80.81 117 MET A N 1
ATOM 924 C CA . MET A 1 117 ? -9.791 -3.126 8.328 1.00 80.81 117 MET A CA 1
ATOM 925 C C . MET A 1 117 ? -9.326 -4.582 8.351 1.00 80.81 117 MET A C 1
ATOM 927 O O . MET A 1 117 ? -8.719 -5.014 9.328 1.00 80.81 117 MET A O 1
ATOM 931 N N . ILE A 1 118 ? -9.549 -5.324 7.262 1.00 81.19 118 ILE A N 1
ATOM 932 C CA . ILE A 1 118 ? -9.089 -6.714 7.140 1.00 81.19 118 ILE A CA 1
ATOM 933 C C . ILE A 1 118 ? -7.558 -6.778 7.192 1.00 81.19 118 ILE A C 1
ATOM 935 O O . ILE A 1 118 ? -6.997 -7.613 7.896 1.00 81.19 118 ILE A O 1
ATOM 939 N N . GLY A 1 119 ? -6.872 -5.884 6.475 1.00 84.50 119 GLY A N 1
ATOM 940 C CA . GLY A 1 119 ? -5.413 -5.883 6.395 1.00 84.50 119 GLY A CA 1
ATOM 941 C C . GLY A 1 119 ? -4.704 -5.395 7.663 1.00 84.50 119 GLY A C 1
ATOM 942 O O . GLY A 1 119 ? -3.526 -5.697 7.846 1.00 84.50 119 GLY A O 1
ATOM 943 N N . LEU A 1 120 ? -5.403 -4.685 8.554 1.00 84.38 120 LEU A N 1
ATOM 944 C CA . LEU A 1 120 ? -4.887 -4.297 9.868 1.00 84.38 120 LEU A CA 1
ATOM 945 C C . LEU A 1 120 ? -4.891 -5.459 10.873 1.00 84.38 120 LEU A C 1
ATOM 947 O O . LEU A 1 120 ? -4.030 -5.482 11.744 1.00 84.38 120 LEU A O 1
ATOM 951 N N . ILE A 1 121 ? -5.774 -6.458 10.730 1.00 78.88 121 ILE A N 1
ATOM 952 C CA . ILE A 1 121 ? -5.807 -7.649 11.607 1.00 78.88 121 ILE A CA 1
ATOM 953 C C . ILE A 1 121 ? -4.415 -8.292 11.769 1.00 78.88 121 ILE A C 1
ATOM 955 O O . ILE A 1 121 ? -3.951 -8.394 12.904 1.00 78.88 121 ILE A O 1
ATOM 959 N N . PRO A 1 122 ? -3.694 -8.658 10.690 1.00 78.38 122 PRO A N 1
ATOM 960 C CA . PRO A 1 122 ? -2.364 -9.258 10.812 1.00 78.38 122 PRO A CA 1
ATOM 961 C C . PRO A 1 122 ? -1.265 -8.275 11.248 1.00 78.38 122 PRO A C 1
ATOM 963 O O . PRO A 1 122 ? -0.142 -8.703 11.499 1.00 78.38 122 PRO A O 1
ATOM 966 N N . VAL A 1 123 ? -1.526 -6.961 11.303 1.00 80.25 123 VAL A N 1
ATOM 967 C CA . VAL A 1 123 ? -0.585 -5.981 11.887 1.00 80.25 123 VAL A CA 1
ATOM 968 C C . VAL A 1 123 ? -0.601 -6.076 13.410 1.00 80.25 123 VAL A C 1
ATOM 970 O O . VAL A 1 123 ? 0.433 -5.900 14.048 1.00 80.25 123 VAL A O 1
ATOM 973 N N . PHE A 1 124 ? -1.757 -6.405 13.983 1.00 71.75 124 PHE A N 1
ATOM 974 C CA . PHE A 1 124 ? -1.920 -6.578 15.422 1.00 71.75 124 PHE A CA 1
ATOM 975 C C . PHE A 1 124 ? -1.338 -7.882 15.961 1.00 71.75 124 PHE A C 1
ATOM 977 O O . PHE A 1 124 ? -1.074 -7.992 17.150 1.00 71.75 124 PHE A O 1
ATOM 984 N N . GLU A 1 125 ? -1.124 -8.859 15.087 1.00 72.75 125 GLU A N 1
ATOM 985 C CA . GLU A 1 125 ? -0.491 -10.138 15.417 1.00 72.75 125 GLU A CA 1
ATOM 986 C C . GLU A 1 125 ? 1.048 -10.056 15.342 1.00 72.75 125 GLU A C 1
ATOM 988 O O . GLU A 1 125 ? 1.724 -11.080 15.347 1.00 72.75 125 GLU A O 1
ATOM 993 N N . LEU A 1 126 ? 1.621 -8.852 15.217 1.00 76.31 126 LEU A N 1
ATOM 994 C CA . LEU A 1 126 ? 3.069 -8.654 15.150 1.00 76.31 126 LEU A CA 1
ATOM 995 C C . LEU A 1 126 ? 3.675 -8.466 16.532 1.00 76.31 126 LEU A C 1
ATOM 997 O O . LEU A 1 126 ? 3.179 -7.673 17.325 1.00 76.31 126 LEU A O 1
ATOM 1001 N N . ASP A 1 127 ? 4.845 -9.069 16.735 1.00 73.31 127 ASP A N 1
ATOM 1002 C CA . ASP A 1 127 ? 5.629 -8.946 17.973 1.00 73.31 127 ASP A CA 1
ATOM 1003 C C . ASP A 1 127 ? 5.977 -7.490 18.329 1.00 73.31 127 ASP A C 1
ATOM 1005 O O . ASP A 1 127 ? 6.236 -7.170 19.482 1.00 73.31 127 ASP A O 1
ATOM 1009 N N . ASN A 1 128 ? 5.969 -6.593 17.337 1.00 77.69 128 ASN A N 1
ATOM 1010 C CA . ASN A 1 128 ? 6.249 -5.166 17.501 1.00 77.69 128 ASN A CA 1
ATOM 1011 C C . ASN A 1 128 ? 5.020 -4.289 17.204 1.00 77.69 128 ASN A C 1
ATOM 1013 O O . ASN A 1 128 ? 5.132 -3.224 16.594 1.00 77.69 128 ASN A O 1
ATOM 1017 N N . VAL A 1 129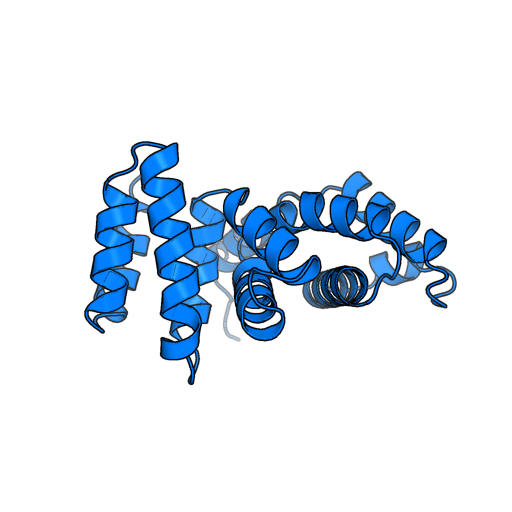 ? 3.825 -4.767 17.565 1.00 78.00 129 VAL A N 1
ATOM 1018 C CA . VAL A 1 129 ? 2.557 -4.057 17.339 1.00 78.00 129 VAL A CA 1
ATOM 1019 C C . VAL A 1 129 ? 2.593 -2.625 17.882 1.00 78.00 129 VAL A C 1
ATOM 1021 O O . VAL A 1 129 ? 2.177 -1.704 17.176 1.00 78.00 129 VAL A O 1
ATOM 1024 N N . ASP A 1 130 ? 3.177 -2.410 19.063 1.00 80.25 130 ASP A N 1
ATOM 1025 C CA . ASP A 1 130 ? 3.238 -1.104 19.730 1.00 80.25 130 ASP A CA 1
ATOM 1026 C C . ASP A 1 130 ? 3.940 -0.036 18.885 1.00 80.25 130 ASP A C 1
ATOM 1028 O O . ASP A 1 130 ? 3.511 1.119 18.853 1.00 80.25 130 ASP A O 1
ATOM 1032 N N . ALA A 1 131 ? 4.966 -0.420 18.121 1.00 83.38 131 ALA A N 1
ATOM 1033 C CA . ALA A 1 131 ? 5.665 0.492 17.222 1.00 83.38 131 ALA A CA 1
ATOM 1034 C C . ALA A 1 131 ? 4.816 0.909 16.007 1.00 83.38 131 ALA A C 1
ATOM 1036 O O . ALA A 1 131 ? 5.009 1.995 15.453 1.00 83.38 131 ALA A O 1
ATOM 1037 N N . PHE A 1 132 ? 3.860 0.074 15.593 1.00 84.88 132 PHE A N 1
ATOM 1038 C CA . PHE A 1 132 ? 2.964 0.348 14.468 1.00 84.88 132 PHE A CA 1
ATOM 1039 C C . PHE A 1 132 ? 1.678 1.067 14.891 1.00 84.88 132 PHE A C 1
ATOM 1041 O O . PHE A 1 132 ? 1.068 1.765 14.075 1.00 84.88 132 PHE A O 1
ATOM 1048 N N . MET A 1 133 ? 1.282 0.955 16.162 1.00 83.25 133 MET A N 1
ATOM 1049 C CA . MET A 1 133 ? 0.045 1.533 16.691 1.00 83.25 133 MET A CA 1
ATOM 1050 C C . MET A 1 133 ? -0.135 3.039 16.440 1.00 83.25 133 MET A C 1
ATOM 1052 O O . MET A 1 133 ? -1.251 3.433 16.086 1.00 83.25 133 MET A O 1
ATOM 1056 N N . PRO A 1 134 ? 0.897 3.902 16.550 1.00 85.88 134 PRO A N 1
ATOM 1057 C CA . PRO A 1 134 ? 0.752 5.321 16.225 1.00 85.88 134 PRO A CA 1
ATOM 1058 C C . PRO A 1 134 ? 0.323 5.564 14.773 1.00 85.88 134 PRO A C 1
ATOM 1060 O O . PRO A 1 134 ? -0.524 6.419 14.518 1.00 85.88 134 PRO A O 1
ATOM 1063 N N . ILE A 1 135 ? 0.854 4.776 13.831 1.00 86.25 135 ILE A N 1
ATOM 1064 C CA . ILE A 1 135 ? 0.546 4.884 12.397 1.00 86.25 135 ILE A CA 1
ATOM 1065 C C . ILE A 1 135 ? -0.900 4.457 12.146 1.00 86.25 135 ILE A C 1
ATOM 1067 O O . ILE A 1 135 ? -1.655 5.175 11.493 1.00 86.25 135 ILE A O 1
ATOM 1071 N N . VAL A 1 136 ? -1.301 3.315 12.714 1.00 85.44 136 VAL A N 1
ATOM 1072 C CA . VAL A 1 136 ? -2.670 2.794 12.594 1.00 85.44 136 VAL A CA 1
ATOM 1073 C C . VAL A 1 136 ? -3.679 3.783 13.180 1.00 85.44 136 VAL A C 1
ATOM 1075 O O . VAL A 1 136 ? -4.680 4.101 12.539 1.00 85.44 136 VAL A O 1
ATOM 1078 N N . ARG A 1 137 ? -3.398 4.335 14.367 1.00 83.19 137 ARG A N 1
ATOM 1079 C CA . ARG A 1 137 ? -4.263 5.324 15.023 1.00 83.19 137 ARG A CA 1
ATOM 1080 C C . ARG A 1 137 ? -4.399 6.592 14.191 1.00 83.19 137 ARG A C 1
ATOM 1082 O O . ARG A 1 137 ? -5.514 7.085 14.017 1.00 83.19 137 ARG A O 1
ATOM 1089 N N . GLN A 1 138 ? -3.283 7.122 13.694 1.00 85.69 138 GLN A N 1
ATOM 1090 C CA . GLN A 1 138 ? -3.288 8.312 12.852 1.00 85.69 138 GLN A CA 1
ATOM 1091 C C . GLN A 1 138 ? -4.162 8.092 11.613 1.00 85.69 138 GLN A C 1
ATOM 1093 O O . GLN A 1 138 ? -5.010 8.933 11.324 1.00 85.69 138 GLN A O 1
ATOM 1098 N N . GLU A 1 139 ? -4.001 6.958 10.932 1.00 86.31 139 GLU A N 1
ATOM 1099 C CA . GLU A 1 139 ? -4.760 6.626 9.726 1.00 86.31 139 GLU A CA 1
ATOM 1100 C C . GLU A 1 139 ? -6.268 6.522 10.000 1.00 86.31 139 GLU A C 1
ATOM 1102 O O . GLU A 1 139 ? -7.073 7.183 9.340 1.00 86.31 139 GLU A O 1
ATOM 1107 N N . LEU A 1 140 ? -6.662 5.763 11.028 1.00 84.12 140 LEU A N 1
ATOM 1108 C CA . LEU A 1 140 ? -8.070 5.616 11.408 1.00 84.12 140 LEU A CA 1
ATOM 1109 C C . LEU A 1 140 ? -8.690 6.953 11.831 1.00 84.12 140 LEU A C 1
ATOM 1111 O O . LEU A 1 140 ? -9.799 7.272 11.413 1.00 84.12 140 LEU A O 1
ATOM 1115 N N . THR A 1 141 ? -7.958 7.772 12.592 1.00 82.81 141 THR A N 1
ATOM 1116 C CA . THR A 1 141 ? -8.429 9.093 13.040 1.00 82.81 141 THR A CA 1
ATOM 1117 C C . THR A 1 141 ? -8.614 10.050 11.864 1.00 82.81 141 THR A C 1
ATOM 1119 O O . THR A 1 141 ? -9.619 10.756 11.790 1.00 82.81 141 THR A O 1
ATOM 1122 N N . GLN A 1 142 ? -7.654 10.088 10.934 1.00 83.44 142 GLN A N 1
ATOM 1123 C CA . GLN A 1 142 ? -7.729 10.941 9.747 1.00 83.44 142 GLN A CA 1
ATOM 1124 C C . GLN A 1 142 ? -8.915 10.553 8.863 1.00 83.44 142 GLN A C 1
ATOM 1126 O O . GLN A 1 142 ? -9.673 11.427 8.443 1.00 83.44 142 GLN A O 1
ATOM 1131 N N . ARG A 1 143 ? -9.131 9.254 8.645 1.00 79.88 143 ARG A N 1
ATOM 1132 C CA . ARG A 1 143 ? -10.294 8.758 7.899 1.00 79.88 143 ARG A CA 1
ATOM 1133 C C . ARG A 1 143 ? -11.611 9.035 8.594 1.00 79.88 143 ARG A C 1
ATOM 1135 O O . ARG A 1 143 ? -12.550 9.464 7.936 1.00 79.88 143 ARG A O 1
ATOM 1142 N N . ALA A 1 144 ? -11.677 8.841 9.907 1.00 80.25 144 ALA A N 1
ATOM 1143 C CA . ALA A 1 144 ? -12.887 9.118 10.665 1.00 80.25 144 ALA A CA 1
ATOM 1144 C C . ALA A 1 144 ? -13.319 10.582 10.530 1.00 80.25 144 ALA A C 1
ATOM 1146 O O . ALA A 1 144 ? -14.496 10.872 10.343 1.00 80.25 144 ALA A O 1
ATOM 1147 N N . ARG A 1 145 ? -12.348 11.505 10.569 1.00 79.62 145 ARG A N 1
ATOM 1148 C CA . ARG A 1 145 ? -12.588 12.940 10.375 1.00 79.62 145 ARG A CA 1
ATOM 1149 C C . ARG A 1 145 ? -13.012 13.277 8.948 1.00 79.62 145 ARG A C 1
ATOM 1151 O O . ARG A 1 145 ? -13.854 14.148 8.777 1.00 79.62 145 ARG A O 1
ATOM 1158 N N . TYR A 1 146 ? -12.437 12.612 7.945 1.00 76.88 146 TYR A N 1
ATOM 1159 C CA . TYR A 1 146 ? -12.735 12.887 6.537 1.00 76.88 146 TYR A CA 1
ATOM 1160 C C . TYR A 1 146 ? -14.087 12.309 6.089 1.00 76.88 146 TYR A C 1
ATOM 1162 O O . TYR A 1 146 ? -14.820 12.968 5.360 1.00 76.88 146 TYR A O 1
ATOM 1170 N N . ASN A 1 147 ? -14.446 11.114 6.568 1.00 71.19 147 ASN A N 1
ATOM 1171 C CA . ASN A 1 147 ? -15.674 10.416 6.173 1.00 71.19 147 ASN A CA 1
ATOM 1172 C C . ASN A 1 147 ? -16.842 10.593 7.163 1.00 71.19 147 ASN A C 1
ATOM 1174 O O . ASN A 1 147 ? -17.934 10.094 6.907 1.00 71.19 147 ASN A O 1
ATOM 1178 N N . GLY A 1 148 ? -16.628 11.244 8.314 1.00 65.25 148 GLY A N 1
ATOM 1179 C CA . GLY A 1 148 ? -17.642 11.362 9.374 1.00 65.25 148 GLY A CA 1
ATOM 1180 C C . GLY A 1 148 ? -17.958 10.039 10.086 1.00 65.25 148 GLY A C 1
ATOM 1181 O O . GLY A 1 148 ? -18.974 9.915 10.767 1.00 65.25 148 GLY A O 1
ATOM 1182 N N . GLU A 1 149 ? -17.100 9.031 9.939 1.00 67.75 149 GLU A N 1
ATOM 1183 C CA . GLU A 1 149 ? -17.326 7.688 10.465 1.00 67.75 149 GLU A CA 1
ATOM 1184 C C . GLU A 1 149 ? -16.836 7.578 11.915 1.00 67.75 149 GLU A C 1
ATOM 1186 O O . GLU A 1 149 ? -15.709 7.157 12.184 1.00 67.75 149 GLU A O 1
ATOM 1191 N N . SER A 1 150 ? -17.700 7.925 12.873 1.00 67.56 150 SER A N 1
ATOM 1192 C CA . SER A 1 150 ? -17.404 7.850 14.316 1.00 67.56 150 SER A CA 1
ATOM 1193 C C . SER A 1 150 ? -16.947 6.459 14.779 1.00 67.56 150 SER A C 1
ATOM 1195 O O . SER A 1 150 ? -16.144 6.346 15.702 1.00 67.56 150 SER A O 1
ATOM 1197 N N . VAL A 1 151 ? -17.372 5.399 14.084 1.00 68.56 151 VAL A N 1
ATOM 1198 C CA . VAL A 1 151 ? -16.948 4.011 14.335 1.00 68.56 151 VAL A CA 1
ATOM 1199 C C . VAL A 1 151 ? -15.433 3.838 14.187 1.00 68.56 151 VAL A C 1
ATOM 1201 O O . VAL A 1 151 ? -14.840 3.048 14.919 1.00 68.56 151 VAL A O 1
ATOM 1204 N N . LEU A 1 152 ? -14.785 4.590 13.293 1.00 70.25 152 LEU A N 1
ATOM 1205 C CA . LEU A 1 152 ? -13.332 4.548 13.121 1.00 70.25 152 LEU A CA 1
ATOM 1206 C C . LEU A 1 152 ? -12.588 5.234 14.271 1.00 70.25 152 LEU A C 1
ATOM 1208 O O . LEU A 1 152 ? -11.487 4.798 14.601 1.00 70.25 152 LEU A O 1
ATOM 1212 N N . LEU A 1 153 ? -13.192 6.239 14.922 1.00 68.44 153 LEU A N 1
ATOM 1213 C CA . LEU A 1 153 ? -12.650 6.820 16.159 1.00 68.44 153 LEU A CA 1
ATOM 1214 C C . LEU A 1 153 ? -12.738 5.815 17.301 1.00 68.44 153 LEU A C 1
ATOM 1216 O O . LEU A 1 153 ? -11.730 5.554 17.949 1.00 68.44 153 LEU A O 1
ATOM 1220 N N . SER A 1 154 ? -13.900 5.180 17.481 1.00 68.50 154 SER A N 1
ATOM 1221 C CA . SER A 1 154 ? -14.060 4.145 18.503 1.00 68.50 154 SER A CA 1
ATOM 1222 C C . SER A 1 154 ? -13.091 2.990 18.270 1.00 68.50 154 SER A C 1
ATOM 1224 O O . SER A 1 154 ? -12.444 2.541 19.204 1.00 68.50 154 SER A O 1
ATOM 1226 N N . LEU A 1 155 ? -12.918 2.532 17.027 1.00 68.62 155 LEU A N 1
ATOM 1227 C CA . LEU A 1 155 ? -11.917 1.517 16.693 1.00 68.62 155 LEU A CA 1
ATOM 1228 C C . LEU A 1 155 ? -10.495 1.993 17.012 1.00 68.62 155 LEU A C 1
ATOM 1230 O O . LEU A 1 155 ? -9.743 1.252 17.640 1.00 68.62 155 LEU A O 1
ATOM 1234 N N . ALA A 1 156 ? -10.136 3.225 16.640 1.00 69.50 156 ALA A N 1
ATOM 1235 C CA . ALA A 1 156 ? -8.835 3.809 16.960 1.00 69.50 156 ALA A CA 1
ATOM 1236 C C . ALA A 1 156 ? -8.576 3.865 18.473 1.00 69.50 156 ALA A C 1
ATOM 1238 O O . ALA A 1 156 ? -7.449 3.618 18.887 1.00 69.50 156 ALA A O 1
ATOM 1239 N N . GLU A 1 157 ? -9.595 4.138 19.288 1.00 68.56 157 GLU A N 1
ATOM 1240 C CA . GLU A 1 157 ? -9.536 4.094 20.753 1.00 68.56 157 GLU A CA 1
ATOM 1241 C C . GLU A 1 157 ? -9.456 2.648 21.272 1.00 68.56 157 GLU A C 1
ATOM 1243 O O . GLU A 1 157 ? -8.597 2.324 22.093 1.00 68.56 157 GLU A O 1
ATOM 1248 N N . PHE A 1 158 ? -10.267 1.731 20.741 1.00 66.75 158 PHE A N 1
ATOM 1249 C CA . PHE A 1 158 ? -10.272 0.323 21.145 1.00 66.75 158 PHE A CA 1
ATOM 1250 C C . PHE A 1 158 ? -8.926 -0.355 20.909 1.00 66.75 158 PHE A C 1
ATOM 1252 O O . PHE A 1 158 ? -8.449 -1.073 21.791 1.00 66.75 158 PHE A O 1
ATOM 1259 N N . PHE A 1 159 ? -8.268 -0.082 19.780 1.00 64.19 159 PHE A N 1
ATOM 1260 C CA . PHE A 1 159 ? -6.946 -0.639 19.498 1.00 64.19 159 PHE A CA 1
ATOM 1261 C C . PHE A 1 159 ? -5.863 -0.174 20.491 1.00 64.19 159 PHE A C 1
ATOM 1263 O O . PHE A 1 159 ? -4.803 -0.784 20.558 1.00 64.19 159 PHE A O 1
ATOM 1270 N N . THR A 1 160 ? -6.116 0.863 21.295 1.00 57.94 160 THR A N 1
ATOM 1271 C CA . THR A 1 160 ? -5.160 1.387 22.292 1.00 57.94 160 THR A CA 1
ATOM 1272 C C . THR A 1 160 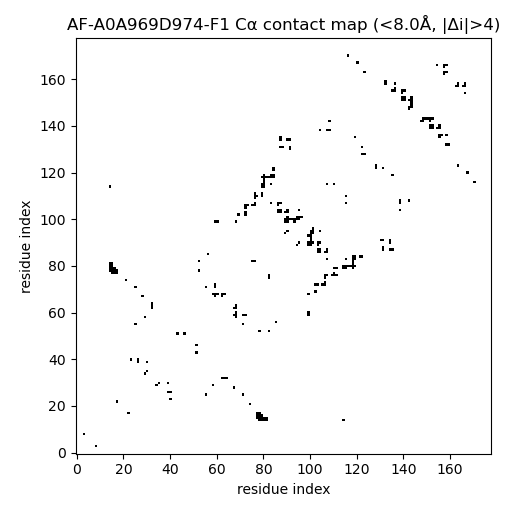? -5.333 0.799 23.684 1.00 57.94 160 THR A C 1
ATOM 1274 O O . THR A 1 160 ? -4.417 0.871 24.494 1.00 57.94 160 THR A O 1
ATOM 1277 N N . SER A 1 161 ? -6.474 0.163 23.946 1.00 59.22 161 SER A N 1
ATOM 1278 C CA . SER A 1 161 ? -6.789 -0.455 25.239 1.00 59.22 161 SER A CA 1
ATOM 1279 C C . SER A 1 161 ? -6.129 -1.828 25.458 1.00 59.22 161 SER A C 1
ATOM 1281 O O . SER A 1 161 ? -6.428 -2.501 26.439 1.00 59.22 161 SER A O 1
ATOM 1283 N N . GLY A 1 162 ? -5.281 -2.290 24.527 1.00 54.38 162 GLY A N 1
ATOM 1284 C CA . GLY A 1 162 ? -4.658 -3.623 24.563 1.00 54.38 162 GLY A CA 1
ATOM 1285 C C . GLY A 1 162 ? -5.626 -4.782 24.289 1.00 54.38 162 GLY A C 1
ATOM 1286 O O . GLY A 1 162 ? -5.216 -5.937 24.218 1.00 54.38 162 GLY A O 1
ATOM 1287 N N . ASN A 1 163 ? -6.914 -4.501 24.078 1.00 61.00 163 ASN A N 1
ATOM 1288 C CA . ASN A 1 163 ? -7.948 -5.521 23.936 1.00 61.00 163 ASN A CA 1
ATOM 1289 C C . ASN A 1 163 ? -8.166 -5.923 22.464 1.00 61.00 163 ASN A C 1
ATOM 1291 O O . ASN A 1 163 ? -9.258 -5.811 21.899 1.00 61.00 163 ASN A O 1
ATOM 1295 N N . LEU A 1 164 ? -7.088 -6.389 21.827 1.00 60.53 164 LEU A N 1
ATOM 1296 C CA . LEU A 1 164 ? -7.037 -6.792 20.413 1.00 60.53 164 LEU A CA 1
ATOM 1297 C C . LEU A 1 164 ? -8.092 -7.855 20.056 1.00 60.53 164 LEU A C 1
ATOM 1299 O O . LEU A 1 164 ? -8.654 -7.828 18.960 1.00 60.53 164 LEU A O 1
ATOM 1303 N N . ALA A 1 165 ? -8.420 -8.745 20.998 1.00 56.41 165 ALA A N 1
ATOM 1304 C CA . ALA A 1 165 ? -9.464 -9.756 20.839 1.00 56.41 165 ALA A CA 1
ATOM 1305 C C . ALA A 1 165 ? -10.867 -9.139 20.665 1.00 56.41 165 ALA A C 1
ATOM 1307 O O . ALA A 1 165 ? -11.637 -9.579 19.809 1.00 56.41 165 ALA A O 1
ATOM 1308 N N . ILE A 1 166 ? -11.183 -8.078 21.418 1.00 57.75 166 ILE A N 1
ATOM 1309 C CA . ILE A 1 166 ? -12.463 -7.361 21.325 1.00 57.75 166 ILE A CA 1
ATOM 1310 C C . ILE A 1 166 ? -12.515 -6.518 20.051 1.00 57.75 166 ILE A C 1
ATOM 1312 O O . ILE A 1 166 ? -13.531 -6.528 19.357 1.00 57.75 166 ILE A O 1
ATOM 1316 N N . ALA A 1 167 ? -11.419 -5.846 19.689 1.00 56.19 167 ALA A N 1
ATOM 1317 C CA . ALA A 1 167 ? -11.355 -5.064 18.456 1.00 56.19 167 ALA A CA 1
ATOM 1318 C C . ALA A 1 167 ? -11.528 -5.951 17.207 1.00 56.19 167 ALA A C 1
ATOM 1320 O O . ALA A 1 167 ? -12.278 -5.602 16.293 1.00 56.19 167 ALA A O 1
ATOM 1321 N N . ARG A 1 168 ? -10.924 -7.149 17.208 1.00 58.28 168 ARG A N 1
ATOM 1322 C CA . ARG A 1 168 ? -11.122 -8.176 16.172 1.00 58.28 168 ARG A CA 1
ATOM 1323 C C . ARG A 1 168 ? -12.572 -8.662 16.130 1.00 58.28 168 ARG A C 1
ATOM 1325 O O . ARG A 1 168 ? -13.163 -8.711 15.054 1.00 58.28 168 ARG A O 1
ATOM 1332 N N . ALA A 1 169 ? -13.170 -8.967 17.282 1.00 59.62 169 ALA A N 1
ATOM 1333 C CA . ALA A 1 169 ? -14.568 -9.388 17.361 1.00 59.62 169 ALA A CA 1
ATOM 1334 C C . ALA A 1 169 ? -15.542 -8.292 16.888 1.00 59.62 169 ALA A C 1
ATOM 1336 O O . ALA A 1 169 ? -16.523 -8.599 16.215 1.00 59.62 169 ALA A O 1
ATOM 1337 N N . HIS A 1 170 ? -15.264 -7.019 17.184 1.00 60.00 170 HIS A N 1
ATOM 1338 C CA . HIS A 1 170 ? -16.092 -5.886 16.770 1.00 60.00 170 HIS A CA 1
ATOM 1339 C C . HIS A 1 170 ? -15.972 -5.598 15.265 1.00 60.00 170 HIS A C 1
ATOM 1341 O O . HIS A 1 170 ? -16.986 -5.376 14.601 1.00 60.00 170 HIS A O 1
ATOM 1347 N N . ALA A 1 171 ? -14.756 -5.669 14.708 1.00 56.09 171 ALA A N 1
ATOM 1348 C CA . ALA A 1 171 ? -14.525 -5.554 13.268 1.00 56.09 171 ALA A CA 1
ATOM 1349 C C . ALA A 1 171 ? -15.228 -6.679 12.488 1.00 56.09 171 ALA A C 1
ATOM 1351 O O . ALA A 1 171 ? -15.829 -6.425 11.450 1.00 56.09 171 ALA A O 1
ATOM 1352 N N . LEU A 1 172 ? -15.216 -7.912 13.004 1.00 57.91 172 LEU A N 1
ATOM 1353 C CA . LEU A 1 172 ? -15.866 -9.053 12.352 1.00 57.91 172 LEU A CA 1
ATOM 1354 C C . LEU A 1 172 ? -17.401 -9.032 12.499 1.00 57.91 172 LEU A C 1
ATOM 1356 O O . LEU A 1 172 ? -18.100 -9.273 11.517 1.00 57.91 172 LEU A O 1
ATOM 1360 N N . ARG A 1 173 ? -17.947 -8.692 13.680 1.00 57.31 173 ARG A N 1
ATOM 1361 C CA . ARG A 1 173 ? -19.404 -8.717 13.952 1.00 57.31 173 ARG A CA 1
ATOM 1362 C C . ARG A 1 173 ? -20.220 -7.693 13.166 1.00 57.31 173 ARG A C 1
ATOM 1364 O O . ARG A 1 173 ? -21.381 -7.957 12.881 1.00 57.31 173 ARG A O 1
ATOM 1371 N N . LYS A 1 174 ? -19.664 -6.527 12.829 1.00 53.62 174 LYS A N 1
ATOM 1372 C CA . LYS A 1 174 ? -20.407 -5.506 12.063 1.00 53.62 174 LYS A CA 1
ATOM 1373 C C . LYS A 1 174 ? -20.332 -5.683 10.544 1.00 53.62 174 LYS A C 1
ATOM 1375 O O . LYS A 1 174 ? -21.055 -5.000 9.826 1.00 53.62 174 LYS A O 1
ATOM 1380 N N . HIS A 1 175 ? -19.510 -6.612 10.055 1.00 50.09 175 HIS A N 1
ATOM 1381 C CA . HIS A 1 175 ? -19.410 -6.943 8.630 1.00 50.09 175 HIS A CA 1
ATOM 1382 C C . HIS A 1 175 ? -20.158 -8.225 8.234 1.00 50.09 175 HIS A C 1
ATOM 1384 O O . HIS A 1 175 ? -20.259 -8.505 7.047 1.00 50.09 175 HIS A O 1
ATOM 1390 N N . SER A 1 176 ? -20.724 -8.963 9.193 1.00 39.66 176 SER A N 1
ATOM 1391 C CA . SER A 1 176 ? -21.625 -10.102 8.953 1.00 39.66 176 SER A CA 1
ATOM 1392 C C . SER A 1 176 ? -23.103 -9.708 8.791 1.00 39.66 176 SER A C 1
ATOM 1394 O O . SER A 1 176 ? -23.963 -10.582 8.786 1.00 39.66 176 SER A O 1
ATOM 1396 N N . SER A 1 177 ? -23.419 -8.411 8.714 1.00 37.41 177 SER A N 1
ATOM 1397 C CA . SER A 1 177 ? -24.801 -7.892 8.703 1.00 37.41 177 SER A CA 1
ATOM 1398 C C . SER A 1 177 ? -25.199 -7.168 7.409 1.00 37.41 177 SER A C 1
ATOM 1400 O O . SER A 1 177 ? -26.177 -6.426 7.425 1.00 37.41 177 SER A O 1
ATOM 1402 N N . TYR A 1 178 ? -24.466 -7.377 6.311 1.00 36.12 178 TYR A N 1
ATOM 1403 C CA . TYR A 1 178 ? -24.813 -6.894 4.969 1.00 36.12 178 TYR A CA 1
ATOM 1404 C C . TYR A 1 178 ? -24.576 -7.984 3.931 1.00 36.12 178 TYR A C 1
ATOM 1406 O O . TYR A 1 178 ? -23.477 -8.586 3.976 1.00 36.12 178 TYR A O 1
#

Radius of gyration: 17.18 Å; Cα contacts (8 Å, |Δi|>4): 161; chains: 1; bounding box: 42×46×46 Å

pLDDT: mean 78.73, std 17.28, range [29.31, 97.88]

Solvent-accessible surface area (backbone atoms only — not comparable to full-atom values): 9901 Å² total; per-residue (Å²): 134,84,77,77,54,69,63,59,56,50,47,60,68,66,33,46,72,71,47,73,68,54,55,51,49,54,47,50,53,41,51,75,71,62,52,89,55,79,64,46,67,67,54,55,74,74,48,53,69,68,56,52,49,51,50,53,53,47,48,44,70,66,52,83,49,68,68,55,32,54,54,45,33,71,48,48,34,31,48,23,22,78,40,39,46,56,35,54,50,42,23,63,75,50,31,70,83,34,73,64,5,38,40,30,49,51,22,63,70,67,31,57,66,69,30,46,59,61,14,46,54,69,41,66,74,38,98,61,29,76,78,48,44,64,59,55,34,51,52,31,44,54,48,18,69,73,71,68,39,62,67,34,42,52,48,39,50,39,65,69,70,74,43,56,70,56,46,52,50,53,62,53,61,70,61,74,77,117

Secondary structure (DSSP, 8-state):
-----HHHHHHHHTS----HHHHHHHHHHHHHTT---TTHHHHHHTS-HHHHHHHHHHHHHH---HHHHHHHHHHGGGGTHHHHHHHHHHHHHHTTTSHHHHHHHHHHHHS-HHHHHHHHHHHHTSTTHHHHHHHHHHHHHHHHHHHT-HHHHHHHHHTTTT-HHHHHHHHHHTTS--

Mean predicted aligned error: 9.31 Å

Sequence (178 aa):
MTTLSSDYLRMIQSQHSLQGADLALICHLAQVEGTPVENLLEKVQSWRFEQFLGFTLHLFITTESPRVRVQLAKLLPKFGSSVVRSLVKIVYHFKPTSAVGKLAQKSLHHMPLKSLMIGLIPVFELDNVDAFMPIVRQELTQRARYNGESVLLSLAEFFTSGNLAIARAHALRKHSSY

Nearest PDB structures (foldseek):
  5t8y-assembly2_B  TM=6.337E-01  e=3.933E+00  Bacillus subtilis subsp. subtilis str. 168
  7a0n-assembly3_C  TM=4.491E-01  e=1.205E+00  Thermochaetoides thermophila DSM 1495
  6xr2-assembly1_B  TM=2.050E-01  e=1.312E-01  synthetic construct
  7a0n-assembly2_B  TM=4.682E-01  e=5.834E+00  Thermochaetoides thermophila DSM 1495
  8v3b-assembly1_a  TM=2.351E-01  e=6.764E+00  synthetic construct

Foldseek 3Di:
DDPDDPVVVVVQVVAFQDDPVLLVLLQVLCVVQVNVDVPSVVVVVVDDLVVSLVVLLCCLVPRPDLVSVLVSLCRLLRSFLQCLLVLLVQCLVQPCVDSSNVSSLVSLLPHDPLSNLNNCLVCCVDPPNVSSLVSQLVSLVVNCVVVVPVVSNVLNVVVVVVPSVVSVVVSVVVVVPD